Protein AF-0000000077449796 (afdb_homodimer)

Organism: NCBI:txid325984

Radius of gyration: 18.92 Å; Cα contacts (8 Å, |Δi|>4): 340; chains: 2; bounding box: 43×49×51 Å

Foldseek 3Di:
DPPPPVCLVCVDVVSVVVVVVLLVVLLVLLLVLCVPPPVLLVLLLQLLVCLVPPCDPVVNPSWPDPCSCVDPSNVPSVVVVVSLVVSQVVSQVPDPSHGDISNVSSVSNNVSSVLVVQLVVQCVVVVVPSVVSVVVCVVPPPPPPVD/DPPPPVCLVCVDVVSVVVVVVLLVVLLVLLLVLCVPPVVLLVLLLQLLVCLVPPCDPVVNPSWPDPCSCVDPSSVPSVVVVVSLVVSQVVSQVPDPSHGDISNVSSVSNNVSSVLVVQLVVQCVVVVVPSVVSVVVCVVPPPPPPPD

pLDDT: mean 76.06, std 20.49, range [18.09, 96.62]

InterPro domains:
  IPR002016 Haem peroxidase [PF00141] (26-117)
  IPR002207 Class I peroxidase [PR00459] (41-56)
  IPR002207 Class I peroxidase [PR00459] (59-69)
  IPR002207 Class I peroxidase [PR00459] (99-117)
  IPR010255 Haem peroxidase superfamily [SSF48113] (23-118)
  IPR044831 Heme-binding peroxidase Ccp1-like [PTHR31356] (23-129)

Secondary structure (DSSP, 8-state):
---------TTSHHHHHHHHHHHHHHHHHHHHHHTT-GGGHHHHHHHHHHHHH---TTTT--SSSTTTTT-GGGTT-HHHHHHHHHHHHHHHHH-SS-PPPHHHHHHHHHHHHHHHHHHHHHHHHTTT-HHHHHHHHHHHTTT----/---------TTSHHHHHHHHHHHHHHHHHHHHHHTT-GGGHHHHHHHHHHHHH---TTTT--SSSTTSTT-GGGTT-HHHHHHHHHHHHHHHHH-SS-PPPHHHHHHHHHHHHHHHHHHHHHHHHTTT-HHHHHHHHHHHTTT----

Nearest PDB structures (foldseek):
  3rrw-assembly2_B  TM=8.654E-01  e=6.083E-09  Arabidopsis thaliana
  3rrw-assembly2_B  TM=8.649E-01  e=6.318E-09  Arabidopsis thaliana

Solvent-accessible surface are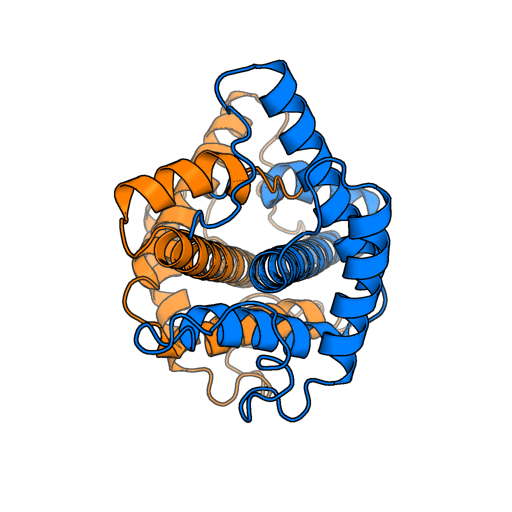a (backbone atoms only — not comparable to full-atom values): 16123 Å² total; per-residue (Å²): 136,73,69,74,61,59,80,59,53,72,78,38,66,66,49,41,51,52,48,50,51,48,52,53,51,49,40,50,53,39,37,60,69,46,58,92,38,74,86,41,48,65,43,36,43,48,51,27,50,49,52,41,66,58,48,46,72,89,69,71,55,53,50,54,58,86,50,52,80,63,29,75,88,40,66,88,30,59,68,36,48,50,51,53,50,54,49,44,56,56,48,40,72,73,40,85,80,50,73,74,50,45,57,59,48,34,41,46,41,34,50,26,45,52,46,51,41,44,43,50,41,41,12,50,67,50,75,62,35,56,68,61,10,51,55,48,30,50,72,66,56,11,68,53,46,44,113,136,72,67,74,62,63,79,58,54,72,77,37,66,66,49,40,51,52,48,50,52,49,52,52,51,49,40,49,52,41,38,60,69,48,58,93,40,74,86,42,48,64,43,37,44,48,51,28,49,49,50,41,67,57,48,46,73,87,68,71,55,47,50,53,58,86,49,55,82,60,28,75,88,40,67,88,30,59,70,36,49,50,53,52,51,54,50,44,55,58,50,41,71,73,40,85,82,48,73,75,52,46,56,58,48,33,42,44,41,34,50,27,45,53,47,51,40,44,43,50,41,41,13,50,69,51,75,60,36,55,70,61,11,51,55,48,29,54,72,65,56,12,67,56,47,45,110

Structure (mmCIF, N/CA/C/O backbone):
data_AF-0000000077449796-model_v1
#
loop_
_entity.id
_entity.type
_entity.pdbx_description
1 polymer 'Plant heme peroxidase family profile domain-containing protein'
#
loop_
_atom_site.group_PDB
_atom_site.id
_atom_site.type_symbol
_atom_site.label_atom_id
_atom_site.label_alt_id
_atom_site.label_comp_id
_atom_site.label_asym_id
_atom_site.label_entity_id
_atom_site.label_seq_id
_atom_site.pdbx_PDB_ins_code
_atom_site.Cartn_x
_atom_site.Cartn_y
_atom_site.Cartn_z
_atom_site.occupancy
_atom_site.B_iso_or_equiv
_atom_site.auth_seq_id
_atom_site.auth_comp_id
_atom_site.auth_asym_id
_atom_site.auth_atom_id
_atom_site.pdbx_PDB_model_num
ATOM 1 N N . MET A 1 1 ? 3.094 -17.219 -25.953 1 18.38 1 MET A N 1
ATOM 2 C CA . MET A 1 1 ? 3.002 -17.688 -24.578 1 18.38 1 MET A CA 1
ATOM 3 C C . MET A 1 1 ? 2.193 -16.703 -23.734 1 18.38 1 MET A C 1
ATOM 5 O O . MET A 1 1 ? 2.518 -15.516 -23.672 1 18.38 1 MET A O 1
ATOM 9 N N . SER A 1 2 ? 0.816 -16.781 -23.672 1 23.83 2 SER A N 1
ATOM 10 C CA . SER A 1 2 ? -0.318 -15.961 -23.266 1 23.83 2 SER A CA 1
ATOM 11 C C . SER A 1 2 ? -0.221 -15.578 -21.797 1 23.83 2 SER A C 1
ATOM 13 O O . SER A 1 2 ? -0.035 -16.438 -20.938 1 23.83 2 SER A O 1
ATOM 15 N N . PHE A 1 3 ? 0.566 -14.781 -21.438 1 31.12 3 PHE A N 1
ATOM 16 C CA . PHE A 1 3 ? 0.541 -14.281 -20.062 1 31.12 3 PHE A CA 1
ATOM 17 C C . PHE A 1 3 ? -0.815 -14.539 -19.422 1 31.12 3 PHE A C 1
ATOM 19 O O . PHE A 1 3 ? -1.855 -14.211 -20 1 31.12 3 PHE A O 1
ATOM 26 N N . GLY A 1 4 ? -1.061 -15.68 -18.844 1 32.47 4 GLY A N 1
ATOM 27 C CA . GLY A 1 4 ? -2.283 -16.312 -18.375 1 32.47 4 GLY A CA 1
ATOM 28 C C . GLY A 1 4 ? -3.193 -15.367 -17.625 1 32.47 4 GLY A C 1
ATOM 29 O O . GLY A 1 4 ? -3.215 -15.375 -16.391 1 32.47 4 GLY A O 1
ATOM 30 N N . VAL A 1 5 ? -3.062 -14.094 -17.781 1 37.38 5 VAL A N 1
ATOM 31 C CA . VAL A 1 5 ? -4.277 -13.352 -17.453 1 37.38 5 VAL A CA 1
ATOM 32 C C . VAL A 1 5 ? -5.504 -14.195 -17.812 1 37.38 5 VAL A C 1
ATOM 34 O O . VAL A 1 5 ? -5.699 -14.555 -18.969 1 37.38 5 VAL A O 1
ATOM 37 N N . SER A 1 6 ? -5.727 -15.211 -17.062 1 38.06 6 SER A N 1
ATOM 38 C CA . SER A 1 6 ? -6.988 -15.852 -17.422 1 38.06 6 SER A CA 1
ATOM 39 C C . SER A 1 6 ? -7.949 -14.867 -18.078 1 38.06 6 SER A C 1
ATOM 41 O O . SER A 1 6 ? -8.07 -13.727 -17.641 1 38.06 6 SER A O 1
ATOM 43 N N . GLU A 1 7 ? -7.992 -14.836 -19.391 1 41.62 7 GLU A N 1
ATOM 44 C CA . GLU A 1 7 ? -8.969 -14.172 -20.25 1 41.62 7 GLU A CA 1
ATOM 45 C C . GLU A 1 7 ? -10.289 -13.961 -19.516 1 41.62 7 GLU A C 1
ATOM 47 O O . GLU A 1 7 ? -11.164 -14.828 -19.547 1 41.62 7 GLU A O 1
ATOM 52 N N . PHE A 1 8 ? -10.164 -13.602 -18.281 1 43.81 8 PHE A N 1
ATOM 53 C CA . PHE A 1 8 ? -11.469 -13.18 -17.797 1 43.81 8 PHE A CA 1
ATOM 54 C C . PHE A 1 8 ? -12.094 -12.156 -18.719 1 43.81 8 PHE A C 1
ATOM 56 O O . PHE A 1 8 ? -11.461 -11.156 -19.078 1 43.81 8 PHE A O 1
ATOM 63 N N . SER A 1 9 ? -12.695 -12.68 -19.594 1 47.25 9 SER A N 1
ATOM 64 C CA . SER A 1 9 ? -13.516 -11.781 -20.406 1 47.25 9 SER A CA 1
ATOM 65 C C . SER A 1 9 ? -14.195 -10.727 -19.531 1 47.25 9 SER A C 1
ATOM 67 O O . SER A 1 9 ? -15.156 -11.023 -18.828 1 47.25 9 SER A O 1
ATOM 69 N N . LEU A 1 10 ? -13.352 -9.711 -19.062 1 55.69 10 LEU A N 1
ATOM 70 C CA . LEU A 1 10 ? -13.836 -8.57 -18.297 1 55.69 10 LEU A CA 1
ATOM 71 C C . LEU A 1 10 ? -15.078 -7.969 -18.938 1 55.69 10 LEU A C 1
ATOM 73 O O . LEU A 1 10 ? -15.656 -7.012 -18.422 1 55.69 10 LEU A O 1
ATOM 77 N N . THR A 1 11 ? -15.438 -8.617 -19.984 1 57.97 11 THR A N 1
ATOM 78 C CA . THR A 1 11 ? -16.609 -8.055 -20.656 1 57.97 11 THR A CA 1
ATOM 79 C C . THR A 1 11 ? -17.891 -8.633 -20.078 1 57.97 11 THR A C 1
ATOM 81 O O . THR A 1 11 ? -18.969 -8.047 -20.234 1 57.97 11 THR A O 1
ATOM 84 N N . ASN A 1 12 ? -17.75 -9.727 -19.453 1 60.81 12 ASN A N 1
ATOM 85 C CA . ASN A 1 12 ? -18.953 -10.305 -18.844 1 60.81 12 ASN A CA 1
ATOM 86 C C . ASN A 1 12 ? -19.109 -9.852 -17.391 1 60.81 12 ASN A C 1
ATOM 88 O O . ASN A 1 12 ? -18.188 -9.984 -16.594 1 60.81 12 ASN A O 1
ATOM 92 N N . PRO A 1 13 ? -20.188 -9.141 -17.094 1 63.09 13 PRO A N 1
ATOM 93 C CA . PRO A 1 13 ? -20.422 -8.617 -15.75 1 63.09 13 PRO A CA 1
ATOM 94 C C . PRO A 1 13 ? -20.203 -9.672 -14.664 1 63.09 13 PRO A C 1
ATOM 96 O O . PRO A 1 13 ? -19.703 -9.367 -13.586 1 63.09 13 PRO A O 1
ATOM 99 N N . LYS A 1 14 ? -20.656 -10.836 -14.93 1 67.38 14 LYS A N 1
ATOM 100 C CA . LYS A 1 14 ? -20.453 -11.898 -13.953 1 67.38 14 LYS A CA 1
ATOM 101 C C . LYS A 1 14 ? -18.969 -12.148 -13.703 1 67.38 14 LYS A C 1
ATOM 103 O O . LYS A 1 14 ? -18.562 -12.359 -12.562 1 67.38 14 LYS A O 1
ATOM 108 N N . SER A 1 15 ? -18.297 -12.14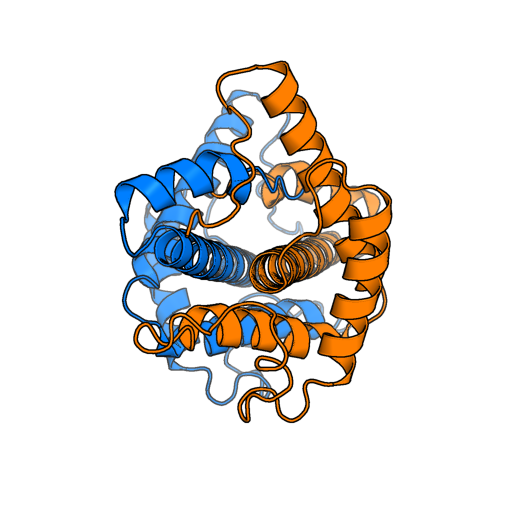8 -14.766 1 73.56 15 SER A N 1
ATOM 109 C CA . SER A 1 15 ? -16.859 -12.359 -14.664 1 73.56 15 SER A CA 1
ATOM 110 C C . SER A 1 15 ? -16.188 -11.242 -13.883 1 73.56 15 SER A C 1
ATOM 112 O O . SER A 1 15 ? -15.281 -11.5 -13.078 1 73.56 15 SER A O 1
ATOM 114 N N . LEU A 1 16 ? -16.828 -10.102 -13.984 1 71.62 16 LEU A N 1
ATOM 115 C CA . LEU A 1 16 ? -16.281 -8.953 -13.273 1 71.62 16 LEU A CA 1
ATOM 116 C C . LEU A 1 16 ? -16.531 -9.07 -11.773 1 71.62 16 LEU A C 1
ATOM 118 O O . LEU A 1 16 ? -15.641 -8.781 -10.969 1 71.62 16 LEU A O 1
ATOM 122 N N . MET A 1 17 ? -17.688 -9.477 -11.492 1 73.81 17 MET A N 1
ATOM 123 C CA . MET A 1 17 ? -18.047 -9.609 -10.078 1 73.81 17 MET A CA 1
ATOM 124 C C . MET A 1 17 ? -17.203 -10.688 -9.406 1 73.81 17 MET A C 1
ATOM 126 O O . MET A 1 17 ? -16.797 -10.531 -8.25 1 73.81 17 MET A O 1
ATOM 130 N N . GLU A 1 18 ? -17.031 -11.75 -10.148 1 78.31 18 GLU A N 1
ATOM 131 C CA . GLU A 1 18 ? -16.234 -12.852 -9.617 1 78.31 18 GLU A CA 1
ATOM 132 C C . GLU A 1 18 ? -14.789 -12.422 -9.375 1 78.31 18 GLU A C 1
ATOM 134 O O . GLU A 1 18 ? -14.18 -12.82 -8.383 1 78.31 18 GLU A O 1
ATOM 139 N N . HIS A 1 19 ? -14.383 -11.633 -10.211 1 78.06 19 HIS A N 1
ATOM 140 C CA . HIS A 1 19 ? -13.016 -11.141 -10.062 1 78.06 19 HIS A CA 1
ATOM 141 C C . HIS A 1 19 ? -12.891 -10.211 -8.859 1 78.06 19 HIS A C 1
ATOM 143 O O . HIS A 1 19 ? -11.93 -10.32 -8.086 1 78.06 19 HIS A O 1
ATOM 149 N N . PHE A 1 20 ? -13.883 -9.453 -8.703 1 78.12 20 PHE A N 1
ATOM 150 C CA . PHE A 1 20 ? -13.883 -8.539 -7.562 1 78.12 20 PHE A CA 1
ATOM 151 C C . PHE A 1 20 ? -13.922 -9.312 -6.25 1 78.12 20 PHE A C 1
ATOM 153 O O . PHE A 1 20 ? -13.211 -8.984 -5.301 1 78.12 20 PHE A O 1
ATOM 160 N N . GLU A 1 21 ? -14.727 -10.242 -6.277 1 83 21 GLU A N 1
ATOM 161 C CA . GLU A 1 21 ? -14.836 -11.062 -5.074 1 83 21 GLU A CA 1
ATOM 162 C C . GLU A 1 21 ? -13.523 -11.781 -4.773 1 83 21 GLU A C 1
ATOM 164 O O . GLU A 1 21 ? -13.117 -11.875 -3.617 1 83 21 GLU A O 1
ATOM 169 N N . PHE A 1 22 ? -12.945 -12.281 -5.836 1 86.94 22 PHE A N 1
ATOM 170 C CA . PHE A 1 22 ? -11.664 -12.961 -5.66 1 86.94 22 PHE A CA 1
ATOM 171 C C . PHE A 1 22 ? -10.625 -12.016 -5.074 1 86.94 22 PHE A C 1
ATOM 173 O O . PHE A 1 22 ? -9.961 -12.352 -4.09 1 86.94 22 PHE A O 1
ATOM 180 N N . GLN A 1 23 ? -10.523 -10.859 -5.582 1 86.25 23 GLN A N 1
ATOM 181 C CA . GLN A 1 23 ? -9.547 -9.891 -5.102 1 86.25 23 GLN A CA 1
ATOM 182 C C . GLN A 1 23 ? -9.805 -9.531 -3.639 1 86.25 23 GLN A C 1
ATOM 184 O O . GLN A 1 23 ? -8.859 -9.43 -2.848 1 86.25 23 GLN A O 1
ATOM 189 N N . SER A 1 24 ? -11.031 -9.328 -3.32 1 87.06 24 SER A N 1
ATOM 190 C CA . SER A 1 24 ? -11.391 -9 -1.944 1 87.06 24 SER A CA 1
ATOM 191 C C . SER A 1 24 ? -10.969 -10.109 -0.985 1 87.06 24 SER A C 1
ATOM 193 O O . SER A 1 24 ? -10.422 -9.836 0.083 1 87.06 24 SER A O 1
ATOM 195 N N . ASN A 1 25 ? -11.211 -11.352 -1.412 1 91.06 25 ASN A N 1
ATOM 196 C CA . ASN A 1 25 ? -10.852 -12.5 -0.585 1 91.06 25 ASN A CA 1
ATOM 197 C C . ASN A 1 25 ? -9.336 -12.625 -0.426 1 91.06 25 ASN A C 1
ATOM 199 O O . ASN A 1 25 ? -8.844 -12.977 0.648 1 91.06 25 ASN A O 1
ATOM 203 N N . VAL A 1 26 ? -8.641 -12.367 -1.483 1 92.38 26 VAL A N 1
ATOM 204 C CA . VAL A 1 26 ? -7.18 -12.414 -1.45 1 92.38 26 VAL A CA 1
ATOM 205 C C . VAL A 1 26 ? -6.656 -11.391 -0.442 1 92.38 26 VAL A C 1
ATOM 207 O O . VAL A 1 26 ? -5.832 -11.727 0.415 1 92.38 26 VAL A O 1
ATOM 210 N N . LYS A 1 27 ? -7.172 -10.195 -0.538 1 90.06 27 LYS A N 1
ATOM 211 C CA . LYS A 1 27 ? -6.73 -9.125 0.351 1 90.06 27 LYS A CA 1
ATOM 212 C C . LYS A 1 27 ? -7.047 -9.453 1.808 1 90.06 27 LYS A C 1
ATOM 214 O O . LYS A 1 27 ? -6.234 -9.195 2.697 1 90.06 27 LYS A O 1
ATOM 219 N N . GLU A 1 28 ? -8.164 -9.977 1.995 1 91.81 28 GLU A N 1
ATOM 220 C CA . GLU A 1 28 ? -8.547 -10.359 3.352 1 91.81 28 GLU A CA 1
ATOM 221 C C . GLU A 1 28 ? -7.652 -11.477 3.887 1 91.81 28 GLU A C 1
ATOM 223 O O . GLU A 1 28 ? -7.242 -11.445 5.047 1 91.81 28 GLU A O 1
ATOM 228 N N . THR A 1 29 ? -7.383 -12.523 3.061 1 95.75 29 THR A N 1
ATOM 229 C CA . THR A 1 29 ? -6.504 -13.625 3.445 1 95.75 29 THR A CA 1
ATOM 230 C C . THR A 1 29 ? -5.129 -13.102 3.842 1 95.75 29 THR A C 1
ATOM 232 O O . THR A 1 29 ? -4.582 -13.492 4.879 1 95.75 29 THR A O 1
ATOM 235 N N . LEU A 1 30 ? -4.66 -12.203 3.076 1 96.06 30 LEU A N 1
ATOM 236 C CA . LEU A 1 30 ? -3.334 -11.656 3.336 1 96.06 30 LEU A CA 1
ATOM 237 C C . LEU A 1 30 ? -3.348 -10.766 4.578 1 96.06 30 LEU A C 1
ATOM 239 O O . LEU A 1 30 ? -2.41 -10.797 5.375 1 96.06 30 LEU A O 1
ATOM 243 N N . TYR A 1 31 ? -4.402 -9.961 4.746 1 94 31 TYR A N 1
ATOM 244 C CA . TYR A 1 31 ? -4.52 -9.117 5.93 1 94 31 TYR A CA 1
ATOM 245 C C . TYR A 1 31 ? -4.531 -9.961 7.199 1 94 31 TYR A C 1
ATOM 247 O O . TYR A 1 31 ? -3.836 -9.641 8.164 1 94 31 TYR A O 1
ATOM 255 N N . ARG A 1 32 ? -5.227 -11.055 7.148 1 95.38 32 ARG A N 1
ATOM 256 C CA . ARG A 1 32 ? -5.277 -11.953 8.297 1 95.38 32 ARG A CA 1
ATOM 257 C C . ARG A 1 32 ? -3.92 -12.602 8.547 1 95.38 32 ARG A C 1
ATOM 259 O O . ARG A 1 32 ? -3.518 -12.789 9.703 1 95.38 32 ARG A O 1
ATOM 266 N N . ALA A 1 33 ? -3.264 -12.938 7.504 1 96.5 33 ALA A N 1
ATOM 267 C CA . ALA A 1 33 ? -1.98 -13.625 7.602 1 96.5 33 ALA A CA 1
ATOM 268 C C . ALA A 1 33 ? -0.929 -12.742 8.266 1 96.5 33 ALA A C 1
ATOM 270 O O . ALA A 1 33 ? -0.037 -13.234 8.953 1 96.5 33 ALA A O 1
ATOM 271 N N . ILE A 1 34 ? -1.043 -11.414 8.102 1 95.62 34 ILE A N 1
ATOM 272 C CA . ILE A 1 34 ? 0.025 -10.555 8.602 1 95.62 34 ILE A CA 1
ATOM 273 C C . ILE A 1 34 ? -0.374 -9.969 9.953 1 95.62 34 ILE A C 1
ATOM 275 O O . ILE A 1 34 ? 0.458 -9.383 10.656 1 95.62 34 ILE A O 1
ATOM 279 N N . LYS A 1 35 ? -1.641 -10.148 10.234 1 91.12 35 LYS A N 1
ATOM 280 C CA . LYS A 1 35 ? -2.129 -9.609 11.5 1 91.12 35 LYS A CA 1
ATOM 281 C C . LYS A 1 35 ? -1.378 -10.211 12.68 1 91.12 35 LYS A C 1
ATOM 283 O O . LYS A 1 35 ? -1.249 -11.438 12.789 1 91.12 35 LYS A O 1
ATOM 288 N N . GLY A 1 36 ? -0.782 -9.484 13.57 1 88.25 36 GLY A N 1
ATOM 289 C CA . GLY A 1 36 ? -0.055 -9.961 14.734 1 88.25 36 GLY A CA 1
ATOM 290 C C . GLY A 1 36 ? 1.399 -10.273 14.445 1 88.25 36 GLY A C 1
ATOM 291 O O . GLY A 1 36 ? 2.098 -10.844 15.289 1 88.25 36 GLY A O 1
ATOM 292 N N . LYS A 1 37 ? 1.841 -10.055 13.219 1 93.56 37 LYS A N 1
ATOM 293 C CA . LYS A 1 37 ? 3.229 -10.297 12.836 1 93.56 37 LYS A CA 1
ATOM 294 C C . LYS A 1 37 ? 3.908 -9.016 12.375 1 93.56 37 LYS A C 1
ATOM 296 O O . LYS A 1 37 ? 4.445 -8.953 11.273 1 93.56 37 LYS A O 1
ATOM 301 N N . PRO A 1 38 ? 4.016 -8.023 13.32 1 89.31 38 PRO A N 1
ATOM 302 C CA . PRO A 1 38 ? 4.551 -6.719 12.922 1 89.31 38 PRO A CA 1
ATOM 303 C C . PRO A 1 38 ? 6.008 -6.793 12.469 1 89.31 38 PRO A C 1
ATOM 305 O O . PRO A 1 38 ? 6.441 -5.996 11.633 1 89.31 38 PRO A O 1
ATOM 308 N N . LYS A 1 39 ? 6.762 -7.789 12.93 1 89.69 39 LYS A N 1
ATOM 309 C CA . LYS A 1 39 ? 8.18 -7.902 12.602 1 89.69 39 LYS A CA 1
ATOM 310 C C . LYS A 1 39 ? 8.375 -8.281 11.133 1 89.69 39 LYS A C 1
ATOM 312 O O . LYS A 1 39 ? 9.453 -8.078 10.578 1 89.69 39 LYS A O 1
ATOM 317 N N . LEU A 1 40 ? 7.379 -8.781 10.438 1 95.12 40 LEU A N 1
ATOM 318 C CA . LEU A 1 40 ? 7.504 -9.258 9.062 1 95.12 40 LEU A CA 1
ATOM 319 C C . LEU A 1 40 ? 7.109 -8.172 8.07 1 95.12 40 LEU A C 1
ATOM 321 O O . LEU A 1 40 ? 7.379 -8.297 6.871 1 95.12 40 LEU A O 1
ATOM 325 N N . LEU A 1 41 ? 6.477 -7.09 8.562 1 95.25 41 LEU A N 1
ATOM 326 C CA . LEU A 1 41 ? 5.895 -6.098 7.668 1 95.25 41 LEU A CA 1
ATOM 327 C C . LEU A 1 41 ? 6.965 -5.465 6.781 1 95.25 41 LEU A C 1
ATOM 329 O O . LEU A 1 41 ? 6.805 -5.391 5.562 1 95.25 41 LEU A O 1
ATOM 333 N N . PRO A 1 42 ? 8.141 -5.137 7.375 1 93.75 42 PRO A N 1
ATOM 334 C CA . PRO A 1 42 ? 9.172 -4.559 6.508 1 93.75 42 PRO A CA 1
ATOM 335 C C . PRO A 1 42 ? 9.656 -5.535 5.438 1 93.75 42 PRO A C 1
ATOM 337 O O . PRO A 1 42 ? 9.852 -5.141 4.285 1 93.75 42 PRO A O 1
ATOM 340 N N . SER A 1 43 ? 9.797 -6.773 5.828 1 94.5 43 SER A N 1
ATOM 341 C CA . SER A 1 43 ? 10.297 -7.777 4.895 1 94.5 43 SER A CA 1
ATOM 342 C C . SER A 1 43 ? 9.297 -8.016 3.762 1 94.5 43 SER A C 1
ATOM 344 O O . SER A 1 43 ? 9.695 -8.266 2.621 1 94.5 43 SER A O 1
ATOM 346 N N . ILE A 1 44 ? 8.031 -7.969 4.023 1 95.38 44 ILE A N 1
ATOM 347 C CA . ILE A 1 44 ? 7.012 -8.164 3 1 95.38 44 ILE A CA 1
ATOM 348 C C . ILE A 1 44 ? 7.047 -7.004 2.006 1 95.38 44 ILE A C 1
ATOM 350 O O . ILE A 1 44 ? 6.949 -7.211 0.795 1 95.38 44 ILE A O 1
ATOM 354 N N . LEU A 1 45 ? 7.258 -5.797 2.508 1 94.75 45 LEU A N 1
ATOM 355 C CA . LEU A 1 45 ? 7.359 -4.637 1.63 1 94.75 45 LEU A CA 1
ATOM 356 C C . LEU A 1 45 ? 8.594 -4.734 0.744 1 94.75 45 LEU A C 1
ATOM 358 O O . LEU A 1 45 ? 8.547 -4.395 -0.44 1 94.75 45 LEU A O 1
ATOM 362 N N . THR A 1 46 ? 9.664 -5.219 1.352 1 91.62 46 THR A N 1
ATOM 363 C CA . THR A 1 46 ? 10.891 -5.379 0.586 1 91.62 46 THR A CA 1
ATOM 364 C C . THR A 1 46 ? 10.703 -6.406 -0.526 1 91.62 46 THR A C 1
ATOM 366 O O . THR A 1 46 ? 11.156 -6.195 -1.655 1 91.62 46 THR A O 1
ATOM 369 N N . LEU A 1 47 ? 10.031 -7.438 -0.224 1 90.62 47 LEU A N 1
ATOM 370 C CA . LEU A 1 47 ? 9.75 -8.469 -1.22 1 90.62 47 LEU A CA 1
ATOM 371 C C . LEU A 1 47 ? 8.984 -7.887 -2.4 1 90.62 47 LEU A C 1
ATOM 373 O O . LEU A 1 47 ? 9.312 -8.164 -3.557 1 90.62 47 LEU A O 1
ATOM 377 N N . ALA A 1 48 ? 7.992 -7.105 -2.111 1 89.5 48 ALA A N 1
ATOM 378 C CA . ALA A 1 48 ? 7.164 -6.512 -3.156 1 89.5 48 ALA A CA 1
ATOM 379 C C . ALA A 1 48 ? 7.973 -5.543 -4.012 1 89.5 48 ALA A C 1
ATOM 381 O O . ALA A 1 48 ? 7.82 -5.512 -5.238 1 89.5 48 ALA A O 1
ATOM 382 N N . LEU A 1 49 ? 8.812 -4.77 -3.348 1 89.19 49 LEU A N 1
ATOM 383 C CA . LEU A 1 49 ? 9.648 -3.818 -4.066 1 89.19 49 LEU A CA 1
ATOM 384 C C . LEU A 1 49 ? 10.625 -4.543 -4.988 1 89.19 49 LEU A C 1
ATOM 386 O O . LEU A 1 49 ? 10.852 -4.117 -6.125 1 89.19 49 LEU A O 1
ATOM 390 N N . ASN A 1 50 ? 11.25 -5.609 -4.441 1 84.44 50 ASN A N 1
ATOM 391 C CA . ASN A 1 50 ? 12.188 -6.398 -5.234 1 84.44 50 ASN A CA 1
ATOM 392 C C . ASN A 1 50 ? 11.516 -6.969 -6.484 1 84.44 50 ASN A C 1
ATOM 394 O O . ASN A 1 50 ? 12.094 -6.934 -7.574 1 84.44 50 ASN A O 1
ATOM 398 N N . ASP A 1 51 ? 10.352 -7.434 -6.312 1 80.94 51 ASP A N 1
ATOM 399 C CA . ASP A 1 51 ? 9.617 -8.023 -7.426 1 80.94 51 ASP A CA 1
ATOM 400 C C . ASP A 1 51 ? 9.289 -6.977 -8.484 1 80.94 51 ASP A C 1
ATOM 402 O O . ASP A 1 51 ? 9.328 -7.262 -9.688 1 80.94 51 ASP A O 1
ATOM 406 N N . ALA A 1 52 ? 8.969 -5.832 -8.086 1 78.75 52 ALA A N 1
ATOM 407 C CA . ALA A 1 52 ? 8.555 -4.754 -8.984 1 78.75 52 ALA A CA 1
ATOM 408 C C . ALA A 1 52 ? 9.758 -4.145 -9.695 1 78.75 52 ALA A C 1
ATOM 410 O O . ALA A 1 52 ? 9.648 -3.693 -10.836 1 78.75 52 ALA A O 1
ATOM 411 N N . LEU A 1 53 ? 10.836 -4.059 -8.969 1 70.38 53 LEU A N 1
ATOM 412 C CA . LEU A 1 53 ? 11.984 -3.348 -9.516 1 70.38 53 LEU A CA 1
ATOM 413 C C . LEU A 1 53 ? 12.859 -4.281 -10.352 1 70.38 53 LEU A C 1
ATOM 415 O O . LEU A 1 53 ? 13.594 -3.83 -11.227 1 70.38 53 LEU A O 1
ATOM 419 N N . THR A 1 54 ? 13.172 -5.582 -9.875 1 61.44 54 THR A N 1
ATOM 420 C CA . THR A 1 54 ? 14.125 -6.445 -10.555 1 61.44 54 THR A CA 1
ATOM 421 C C . THR A 1 54 ? 13.477 -7.133 -11.75 1 61.44 54 THR A C 1
ATOM 423 O O . THR A 1 54 ? 14.109 -7.949 -12.43 1 61.44 54 THR A O 1
ATOM 426 N N . TYR A 1 55 ? 12.227 -6.957 -12.047 1 50.25 55 TYR A N 1
ATOM 427 C CA . TYR A 1 55 ? 11.844 -7.773 -13.195 1 50.25 55 TYR A CA 1
ATOM 428 C C . TYR A 1 55 ? 12.727 -7.465 -14.398 1 50.25 55 TYR A C 1
ATOM 430 O O . TYR A 1 55 ? 12.836 -6.312 -14.82 1 50.25 55 TYR A O 1
ATOM 438 N N . ASP A 1 56 ? 13.82 -8.164 -14.672 1 47.34 56 ASP A N 1
ATOM 439 C CA . ASP A 1 56 ? 14.664 -8.102 -15.859 1 47.34 56 ASP A CA 1
ATOM 440 C C . ASP A 1 56 ? 13.891 -8.531 -17.109 1 47.34 56 ASP A C 1
ATOM 442 O O . ASP A 1 56 ? 13.297 -9.609 -17.141 1 47.34 56 ASP A O 1
ATOM 446 N N . LYS A 1 57 ? 13.641 -7.535 -18.016 1 44.72 57 LYS A N 1
ATOM 447 C CA . LYS A 1 57 ? 13.133 -7.766 -19.359 1 44.72 57 LYS A CA 1
ATOM 448 C C . LYS A 1 57 ? 13.781 -9 -19.984 1 44.72 57 LYS A C 1
ATOM 450 O O . LYS A 1 57 ? 13.125 -9.75 -20.719 1 44.72 57 LYS A O 1
ATOM 455 N N . ALA A 1 58 ? 15.117 -8.93 -19.984 1 42.97 58 ALA A N 1
ATOM 456 C CA . ALA A 1 58 ? 15.844 -9.852 -20.875 1 42.97 58 ALA A CA 1
ATOM 457 C C . ALA A 1 58 ? 15.414 -11.289 -20.641 1 42.97 58 ALA A C 1
ATOM 459 O O . ALA A 1 58 ? 15.32 -12.086 -21.578 1 42.97 58 ALA A O 1
ATOM 460 N N . THR A 1 59 ? 15.297 -11.758 -19.422 1 41.94 59 THR A N 1
ATOM 461 C CA . THR A 1 59 ? 14.969 -13.172 -19.266 1 41.94 59 THR A CA 1
ATOM 462 C C . THR A 1 59 ? 13.484 -13.352 -18.953 1 41.94 59 THR A C 1
ATOM 464 O O . THR A 1 59 ? 13 -14.477 -18.828 1 41.94 59 THR A O 1
ATOM 467 N N . LYS A 1 60 ? 12.719 -12.344 -19.297 1 41.53 60 LYS A N 1
ATOM 468 C CA . LYS A 1 60 ? 11.281 -12.438 -19.062 1 41.53 60 LYS A CA 1
ATOM 469 C C . LYS A 1 60 ? 10.992 -13.164 -17.75 1 41.53 60 LYS A C 1
ATOM 471 O O . LYS A 1 60 ? 9.977 -13.867 -17.641 1 41.53 60 LYS A O 1
ATOM 476 N N . SER A 1 61 ? 11.961 -13.492 -16.906 1 41.41 61 SER A N 1
ATOM 477 C CA . SER A 1 61 ? 11.969 -14.406 -15.766 1 41.41 61 SER A CA 1
ATOM 478 C C . SER A 1 61 ? 11.656 -13.664 -14.469 1 41.41 61 SER A C 1
ATOM 480 O O . SER A 1 61 ? 11.703 -14.25 -13.383 1 41.41 61 SER A O 1
ATOM 482 N N . GLY A 1 62 ? 11.227 -12.656 -14.312 1 41.56 62 GLY A N 1
ATOM 483 C CA . GLY A 1 62 ? 10.961 -12.133 -12.977 1 41.56 62 GLY A CA 1
ATOM 484 C C . GLY A 1 62 ? 9.836 -12.852 -12.273 1 41.56 62 GLY A C 1
ATOM 485 O O . GLY A 1 62 ? 9.359 -12.398 -11.227 1 41.56 62 GLY A O 1
ATOM 486 N N . GLY A 1 63 ? 8.891 -13.523 -12.844 1 38.59 63 GLY A N 1
ATOM 487 C CA . GLY A 1 63 ? 7.723 -14.195 -12.289 1 38.59 63 GLY A CA 1
ATOM 488 C C . GLY A 1 63 ? 8.07 -15.172 -11.18 1 38.59 63 GLY A C 1
ATOM 489 O O . GLY A 1 63 ? 9.242 -15.336 -10.836 1 38.59 63 GLY A O 1
ATOM 490 N N . PRO A 1 64 ? 6.965 -15.703 -10.445 1 40.84 64 PRO A N 1
ATOM 491 C CA . PRO A 1 64 ? 7.035 -16.734 -9.406 1 40.84 64 PRO A CA 1
ATOM 492 C C . PRO A 1 64 ? 8.07 -17.828 -9.727 1 40.84 64 PRO A C 1
ATOM 494 O O . PRO A 1 64 ? 8.203 -18.797 -8.977 1 40.84 64 PRO A O 1
ATOM 497 N N . ASN A 1 65 ? 8.297 -18.25 -10.75 1 38 65 ASN A N 1
ATOM 498 C CA . ASN A 1 65 ? 9.008 -19.5 -10.594 1 38 65 ASN A CA 1
ATOM 499 C C . ASN A 1 65 ? 10.102 -19.406 -9.539 1 38 65 ASN A C 1
ATOM 501 O O . ASN A 1 65 ? 10.406 -18.312 -9.055 1 38 65 ASN A O 1
ATOM 505 N N . GLY A 1 66 ? 10.883 -20.625 -9.242 1 40.19 66 GLY A N 1
ATOM 506 C CA . GLY A 1 66 ? 12.047 -20.969 -8.43 1 40.19 66 GLY A CA 1
ATOM 507 C C . GLY A 1 66 ? 12.953 -19.781 -8.156 1 40.19 66 GLY A C 1
ATOM 508 O O . GLY A 1 66 ? 13.844 -19.859 -7.309 1 40.19 66 GLY A O 1
ATOM 509 N N . SER A 1 67 ? 12.812 -18.672 -8.836 1 47.12 67 SER A N 1
ATOM 510 C CA . SER A 1 67 ? 13.859 -17.688 -9.039 1 47.12 67 SER A CA 1
ATOM 511 C C . SER A 1 67 ? 13.758 -16.562 -8.016 1 47.12 67 SER A C 1
ATOM 513 O O . SER A 1 67 ? 14.75 -15.883 -7.727 1 47.12 67 SER A O 1
ATOM 515 N N . ILE A 1 68 ? 12.453 -16.344 -7.48 1 54.75 68 ILE A N 1
ATOM 516 C CA . ILE A 1 68 ? 12.391 -15.219 -6.555 1 54.75 68 ILE A CA 1
ATOM 517 C C . ILE A 1 68 ? 13.211 -15.539 -5.305 1 54.75 68 ILE A C 1
ATOM 519 O O . ILE A 1 68 ? 13.961 -14.688 -4.809 1 54.75 68 ILE A O 1
ATOM 523 N N . ARG A 1 69 ? 12.906 -16.797 -4.773 1 54.59 69 ARG A N 1
ATOM 524 C CA . ARG A 1 69 ? 13.664 -17.156 -3.578 1 54.59 69 ARG A CA 1
ATOM 525 C C . ARG A 1 69 ? 15.164 -17.172 -3.859 1 54.59 69 ARG A C 1
ATOM 527 O O . ARG A 1 69 ? 15.969 -17 -2.943 1 54.59 69 ARG A O 1
ATOM 534 N N . LEU A 1 70 ? 15.32 -17.375 -5.141 1 54.72 70 LEU A N 1
ATOM 535 C CA . LEU A 1 70 ? 16.734 -17.547 -5.434 1 54.72 70 LEU A CA 1
ATOM 536 C C . LEU A 1 70 ? 17.375 -16.219 -5.793 1 54.72 70 LEU A C 1
ATOM 538 O O . LEU A 1 70 ? 18.594 -16.141 -6.016 1 54.72 70 LEU A O 1
ATOM 542 N N . ARG A 1 71 ? 16.562 -15.266 -5.535 1 67.5 71 ARG A N 1
ATOM 543 C CA . ARG A 1 71 ? 17.172 -13.977 -5.859 1 67.5 71 ARG A CA 1
ATOM 544 C C . ARG A 1 71 ? 18.016 -13.469 -4.699 1 67.5 71 ARG A C 1
ATOM 546 O O . ARG A 1 71 ? 17.578 -13.484 -3.549 1 67.5 71 ARG A O 1
ATOM 553 N N . PRO A 1 72 ? 19.266 -13.195 -4.988 1 67.75 72 PRO A N 1
ATOM 554 C CA . PRO A 1 72 ? 20.141 -12.695 -3.928 1 67.75 72 PRO A CA 1
ATOM 555 C C . PRO A 1 72 ? 19.516 -11.539 -3.15 1 67.75 72 PRO A C 1
ATOM 557 O O . PRO A 1 72 ? 19.75 -11.398 -1.948 1 67.75 72 PRO A O 1
ATOM 560 N N . ASP A 1 73 ? 18.656 -10.773 -3.82 1 66.75 73 ASP A N 1
ATOM 561 C CA . ASP A 1 73 ? 18.078 -9.609 -3.15 1 66.75 73 ASP A CA 1
ATOM 562 C C . ASP A 1 73 ? 17.016 -10.031 -2.141 1 66.75 73 ASP A C 1
ATOM 564 O O . ASP A 1 73 ? 16.594 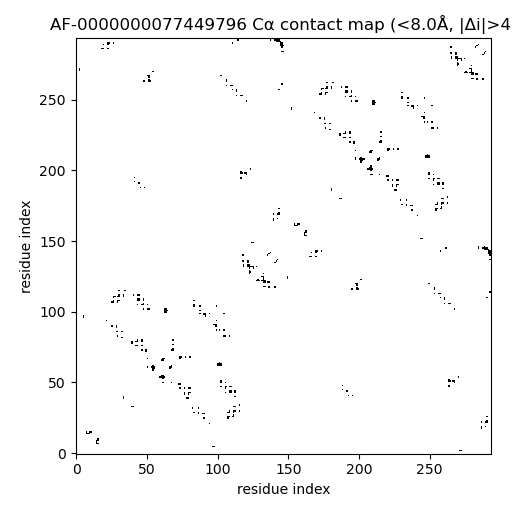-9.234 -1.304 1 66.75 73 ASP A O 1
ATOM 568 N N . ASN A 1 74 ? 16.75 -11.312 -2.141 1 74.81 74 ASN A N 1
ATOM 569 C CA . ASN A 1 74 ? 15.758 -11.805 -1.196 1 74.81 74 ASN A CA 1
ATOM 570 C C . ASN A 1 74 ? 16.406 -12.562 -0.043 1 74.81 74 ASN A C 1
ATOM 572 O O . ASN A 1 74 ? 15.727 -13.273 0.701 1 74.81 74 ASN A O 1
ATOM 576 N N . SER A 1 75 ? 17.703 -12.289 -0.042 1 79.31 75 SER A N 1
ATOM 577 C CA . SER A 1 75 ? 18.406 -12.867 1.107 1 79.31 75 SER A CA 1
ATOM 578 C C . SER A 1 75 ? 17.859 -12.297 2.416 1 79.31 75 SER A C 1
ATOM 580 O O . SER A 1 75 ? 17.703 -11.086 2.555 1 79.31 75 SER A O 1
ATOM 582 N N . GLY A 1 76 ? 17.359 -13.117 3.365 1 86.19 76 GLY A N 1
ATOM 583 C CA . GLY A 1 76 ? 16.859 -12.672 4.656 1 86.19 76 GLY A CA 1
ATOM 584 C C . GLY A 1 76 ? 15.352 -12.523 4.684 1 86.19 76 GLY A C 1
ATOM 585 O O . GLY A 1 76 ? 14.781 -12.094 5.691 1 86.19 76 GLY A O 1
ATOM 586 N N . LEU A 1 77 ? 14.805 -12.836 3.553 1 92.06 77 LEU A N 1
ATOM 587 C CA . LEU A 1 77 ? 13.359 -12.625 3.475 1 92.06 77 LEU A CA 1
ATOM 588 C C . LEU A 1 77 ? 12.617 -13.953 3.555 1 92.06 77 LEU A C 1
ATOM 590 O O . LEU A 1 77 ? 11.492 -14.07 3.059 1 92.06 77 LEU A O 1
ATOM 594 N N . SER A 1 78 ? 13.258 -14.984 4.203 1 91.12 78 SER A N 1
ATOM 595 C CA . SER A 1 78 ? 12.695 -16.328 4.207 1 91.12 78 SER A CA 1
ATOM 596 C C . SER A 1 78 ? 11.359 -16.375 4.938 1 91.12 78 SER A C 1
ATOM 598 O O . SER A 1 78 ? 10.414 -17 4.473 1 91.12 78 SER A O 1
ATOM 600 N N . ALA A 1 79 ? 11.297 -15.695 6.086 1 93.75 79 ALA A N 1
ATOM 601 C CA . ALA A 1 79 ? 10.055 -15.727 6.852 1 93.75 79 ALA A CA 1
ATOM 602 C C . ALA A 1 79 ? 8.914 -15.062 6.078 1 93.75 79 ALA A C 1
ATOM 604 O O . ALA A 1 79 ? 7.781 -15.547 6.102 1 93.75 79 ALA A O 1
ATOM 605 N N . ALA A 1 80 ? 9.188 -13.922 5.441 1 94.25 80 ALA A N 1
ATOM 606 C CA . ALA A 1 80 ? 8.195 -13.242 4.621 1 94.25 80 ALA A CA 1
ATOM 607 C C . ALA A 1 80 ? 7.77 -14.109 3.439 1 94.25 80 ALA A C 1
ATOM 609 O O . ALA A 1 80 ? 6.582 -14.195 3.117 1 94.25 80 ALA A O 1
ATOM 610 N N . LEU A 1 81 ? 8.766 -14.773 2.846 1 92.19 81 LEU A N 1
ATOM 611 C CA . LEU A 1 81 ? 8.484 -15.664 1.726 1 92.19 81 LEU A CA 1
ATOM 612 C C . LEU A 1 81 ? 7.602 -16.828 2.164 1 92.19 81 LEU A C 1
ATOM 614 O O . LEU A 1 81 ? 6.66 -17.203 1.458 1 92.19 81 LEU A O 1
ATOM 618 N N . ASP A 1 82 ? 7.93 -17.344 3.326 1 93.38 82 ASP A N 1
ATOM 619 C CA . ASP A 1 82 ? 7.133 -18.453 3.844 1 93.38 82 ASP A CA 1
ATOM 620 C C . ASP A 1 82 ? 5.691 -18.031 4.094 1 93.38 82 ASP A C 1
ATOM 622 O O . ASP A 1 82 ? 4.754 -18.766 3.791 1 93.38 82 ASP A O 1
ATOM 626 N N . LEU A 1 83 ? 5.512 -16.844 4.633 1 94.94 83 LEU A N 1
ATOM 627 C CA . LEU A 1 83 ? 4.168 -16.328 4.871 1 94.94 83 LEU A CA 1
ATOM 628 C C . LEU A 1 83 ? 3.391 -16.203 3.564 1 94.94 83 LEU A C 1
ATOM 630 O O . LEU A 1 83 ? 2.234 -16.625 3.482 1 94.94 83 LEU A O 1
ATOM 634 N N . VAL A 1 84 ? 4.004 -15.664 2.576 1 93.88 84 VAL A N 1
ATOM 635 C CA . VAL A 1 84 ? 3.352 -15.445 1.29 1 93.88 84 VAL A CA 1
ATOM 636 C C . VAL A 1 84 ? 3.035 -16.797 0.638 1 93.88 84 VAL A C 1
ATOM 638 O O . VAL A 1 84 ? 1.966 -16.969 0.049 1 93.88 84 VAL A O 1
ATOM 641 N N . ARG A 1 85 ? 3.936 -17.734 0.795 1 92.81 85 ARG A N 1
ATOM 642 C CA . ARG A 1 85 ? 3.713 -19.062 0.227 1 92.81 85 ARG A CA 1
ATOM 643 C C . ARG A 1 85 ? 2.527 -19.75 0.894 1 92.81 85 ARG A C 1
ATOM 645 O O . ARG A 1 85 ? 1.714 -20.391 0.22 1 92.81 85 ARG A O 1
ATOM 652 N N . GLU A 1 86 ? 2.477 -19.625 2.129 1 96.12 86 GLU A N 1
ATOM 653 C CA . GLU A 1 86 ? 1.348 -20.219 2.846 1 96.12 86 GLU A CA 1
ATOM 654 C C . GLU A 1 86 ? 0.033 -19.562 2.432 1 96.12 86 GLU A C 1
ATOM 656 O O . GLU A 1 86 ? -0.967 -20.25 2.213 1 96.12 86 GLU A O 1
ATOM 661 N N . ALA A 1 87 ? 0.013 -18.281 2.355 1 96.44 87 ALA A N 1
ATOM 662 C CA . ALA A 1 87 ? -1.177 -17.562 1.891 1 96.44 87 ALA A CA 1
ATOM 663 C C . ALA A 1 87 ? -1.553 -17.984 0.475 1 96.44 87 ALA A C 1
ATOM 665 O O . ALA A 1 87 ? -2.736 -18.125 0.153 1 96.44 87 ALA A O 1
ATOM 666 N N . LYS A 1 88 ? -0.515 -18.203 -0.326 1 94.06 88 LYS A N 1
ATOM 667 C CA . LYS A 1 88 ? -0.768 -18.641 -1.698 1 94.06 88 LYS A CA 1
ATOM 668 C C . LYS A 1 88 ? -1.519 -19.969 -1.729 1 94.06 88 LYS A C 1
ATOM 670 O O . LYS A 1 88 ? -2.451 -20.141 -2.516 1 94.06 88 LYS A O 1
ATOM 675 N N . LYS A 1 89 ? -1.062 -20.875 -0.926 1 95.81 89 LYS A N 1
ATOM 676 C CA . LYS A 1 89 ? -1.728 -22.172 -0.863 1 95.81 89 LYS A CA 1
ATOM 677 C C . LYS A 1 89 ? -3.211 -22.016 -0.54 1 95.81 89 LYS A C 1
ATOM 679 O O . LYS A 1 89 ? -4.062 -22.625 -1.197 1 95.81 89 LYS A O 1
ATOM 684 N N . GLU A 1 90 ? -3.504 -21.203 0.398 1 96.62 90 GLU A N 1
ATOM 685 C CA . GLU A 1 90 ? -4.895 -20.953 0.768 1 96.62 90 GLU A CA 1
ATOM 686 C C . GLU A 1 90 ? -5.664 -20.312 -0.377 1 96.62 90 GLU A C 1
ATOM 688 O O . GLU A 1 90 ? -6.762 -20.75 -0.724 1 96.62 90 GLU A O 1
ATOM 693 N N . ILE A 1 91 ? -5.102 -19.328 -0.973 1 95.25 91 ILE A N 1
ATOM 694 C CA . ILE A 1 91 ? -5.75 -18.562 -2.035 1 95.25 91 ILE A CA 1
ATOM 695 C C . ILE A 1 91 ? -5.996 -19.469 -3.24 1 95.25 91 ILE A C 1
ATOM 697 O O . ILE A 1 91 ? -7.082 -19.453 -3.826 1 95.25 91 ILE A O 1
ATOM 701 N N . ASP A 1 92 ? -4.988 -20.297 -3.508 1 93.81 92 ASP A N 1
ATOM 702 C CA . ASP A 1 92 ? -5.117 -21.172 -4.66 1 93.81 92 ASP A CA 1
ATOM 703 C C . ASP A 1 92 ? -6.191 -22.234 -4.426 1 93.81 92 ASP A C 1
ATOM 705 O O . ASP A 1 92 ? -6.785 -22.75 -5.375 1 93.81 92 ASP A O 1
ATOM 709 N N . SER A 1 93 ? -6.527 -22.516 -3.252 1 95.25 93 SER A N 1
ATOM 710 C CA . SER A 1 93 ? -7.531 -23.531 -2.916 1 95.25 93 SER A CA 1
ATOM 711 C C . SER A 1 93 ? -8.938 -23.047 -3.246 1 95.25 93 SER A C 1
ATOM 713 O O . SER A 1 93 ? -9.836 -23.844 -3.488 1 95.25 93 SER A O 1
ATOM 715 N N . TYR A 1 94 ? -9.188 -21.688 -3.285 1 92.88 94 TYR A N 1
ATOM 716 C CA . TYR A 1 94 ? -10.531 -21.203 -3.57 1 92.88 94 TYR A CA 1
ATOM 717 C C . TYR A 1 94 ? -10.578 -20.438 -4.887 1 92.88 94 TYR A C 1
ATOM 719 O O . TYR A 1 94 ? -11.625 -19.922 -5.277 1 92.88 94 TYR A O 1
ATOM 727 N N . SER A 1 95 ? -9.422 -20.406 -5.504 1 88.56 95 SER A N 1
ATOM 728 C CA . SER A 1 95 ? -9.375 -19.719 -6.785 1 88.56 95 SER A CA 1
ATOM 729 C C . SER A 1 95 ? -9.984 -20.562 -7.898 1 88.56 95 SER A C 1
ATOM 731 O O . SER A 1 95 ? -9.602 -21.719 -8.078 1 88.56 95 SER A O 1
ATOM 733 N N . LYS A 1 96 ? -10.82 -19.953 -8.656 1 82.12 96 LYS A N 1
ATOM 734 C CA . LYS A 1 96 ? -11.461 -20.656 -9.75 1 82.12 96 LYS A CA 1
ATOM 735 C C . LYS A 1 96 ? -10.703 -20.453 -11.062 1 82.12 96 LYS A C 1
ATOM 737 O O . LYS A 1 96 ? -10.805 -21.266 -11.977 1 82.12 96 LYS A O 1
ATOM 742 N N . GLY A 1 97 ? -9.961 -19.344 -11.164 1 80.25 97 GLY A N 1
ATOM 743 C CA . GLY A 1 97 ? -9.289 -18.984 -12.398 1 80.25 97 GLY A CA 1
ATOM 744 C C . GLY A 1 97 ? -7.852 -19.469 -12.461 1 80.25 97 GLY A C 1
ATOM 745 O O . GLY A 1 97 ? -7.082 -19.031 -13.32 1 80.25 97 GLY A O 1
ATOM 746 N N . GLY A 1 98 ? -7.523 -20.359 -11.531 1 84.56 98 GLY A N 1
ATOM 747 C CA . GLY A 1 98 ? -6.145 -20.828 -11.523 1 84.56 98 GLY A CA 1
ATOM 748 C C . GLY A 1 98 ? -5.312 -20.203 -10.414 1 84.56 98 GLY A C 1
ATOM 749 O O . GLY A 1 98 ? -5.801 -19.359 -9.664 1 84.56 98 GLY A O 1
ATOM 750 N N . PRO A 1 99 ? -4.113 -20.688 -10.414 1 86.88 99 PRO A N 1
ATOM 751 C CA . PRO A 1 99 ? -3.25 -20.188 -9.336 1 86.88 99 PRO A CA 1
ATOM 752 C C . PRO A 1 99 ? -2.844 -18.734 -9.531 1 86.88 99 PRO A C 1
ATOM 754 O O . PRO A 1 99 ? -2.641 -18.281 -10.664 1 86.88 99 PRO A O 1
ATOM 757 N N . ILE A 1 100 ? -2.812 -17.984 -8.477 1 85.81 100 ILE A N 1
ATOM 758 C CA . ILE A 1 100 ? -2.334 -16.609 -8.5 1 85.81 100 ILE A CA 1
ATOM 759 C C . ILE A 1 100 ? -0.816 -16.594 -8.664 1 85.81 100 ILE A C 1
ATOM 761 O O . ILE A 1 100 ? -0.116 -17.438 -8.125 1 85.81 100 ILE A O 1
ATOM 765 N N . SER A 1 101 ? -0.375 -15.656 -9.406 1 83.25 101 SER A N 1
ATOM 766 C CA . SER A 1 101 ? 1.07 -15.539 -9.57 1 83.25 101 SER A CA 1
ATOM 767 C C . SER A 1 101 ? 1.728 -14.984 -8.305 1 83.25 101 SER A C 1
ATOM 769 O O . SER A 1 101 ? 1.092 -14.266 -7.535 1 83.25 101 SER A O 1
ATOM 771 N N . PHE A 1 102 ? 2.951 -15.312 -8.195 1 84.62 102 PHE A N 1
ATOM 772 C CA . PHE A 1 102 ? 3.684 -14.844 -7.027 1 84.62 102 PHE A CA 1
ATOM 773 C C . PHE A 1 102 ? 3.838 -13.328 -7.055 1 84.62 102 PHE A C 1
ATOM 775 O O . PHE A 1 102 ? 3.725 -12.672 -6.02 1 84.62 102 PHE A O 1
ATOM 782 N N . VAL A 1 103 ? 4.066 -12.805 -8.219 1 82.56 103 VAL A N 1
ATOM 783 C CA . VAL A 1 103 ? 4.246 -11.359 -8.352 1 82.56 103 VAL A CA 1
ATOM 784 C C . VAL A 1 103 ? 2.963 -10.641 -7.949 1 82.56 103 VAL A C 1
ATOM 786 O O . VAL A 1 103 ? 3.004 -9.656 -7.203 1 82.56 103 VAL A O 1
ATOM 789 N N . ASP A 1 104 ? 1.817 -11.117 -8.359 1 84.75 104 ASP A N 1
ATOM 790 C CA . ASP A 1 104 ? 0.55 -10.523 -7.941 1 84.75 104 ASP A CA 1
ATOM 791 C C . ASP A 1 104 ? 0.347 -10.656 -6.438 1 84.75 104 ASP A C 1
ATOM 793 O O . ASP A 1 104 ? -0.099 -9.711 -5.777 1 84.75 104 ASP A O 1
ATOM 797 N N . LEU A 1 105 ? 0.691 -11.781 -6.02 1 90.19 105 LEU A N 1
ATOM 798 C CA . LEU A 1 105 ? 0.489 -12.07 -4.605 1 90.19 105 LEU A CA 1
ATOM 799 C C . LEU A 1 105 ? 1.299 -11.117 -3.734 1 90.19 105 LEU A C 1
ATOM 801 O O . LEU A 1 105 ? 0.786 -10.586 -2.746 1 90.19 105 LEU A O 1
ATOM 805 N N . THR A 1 106 ? 2.555 -10.93 -4.055 1 91.81 106 THR A N 1
ATOM 806 C CA . THR A 1 106 ? 3.402 -10.055 -3.25 1 91.81 106 THR A CA 1
ATOM 807 C C . THR A 1 106 ? 2.891 -8.617 -3.295 1 91.81 106 THR A C 1
ATOM 809 O O . THR A 1 106 ? 2.963 -7.895 -2.299 1 91.81 106 THR A O 1
ATOM 812 N N . GLN A 1 107 ? 2.357 -8.234 -4.43 1 90.06 107 GLN A N 1
ATOM 813 C CA . GLN A 1 107 ? 1.81 -6.887 -4.523 1 90.06 107 GLN A CA 1
ATOM 814 C C . GLN A 1 107 ? 0.564 -6.738 -3.656 1 90.06 107 GLN A C 1
ATOM 816 O O . GLN A 1 107 ? 0.378 -5.711 -3 1 90.06 107 GLN A O 1
ATOM 821 N N . TYR A 1 108 ? -0.257 -7.727 -3.645 1 91.69 108 TYR A N 1
ATOM 822 C CA . TYR A 1 108 ? -1.42 -7.703 -2.766 1 91.69 108 TYR A CA 1
ATOM 823 C C . TYR A 1 108 ? -0.996 -7.723 -1.301 1 91.69 108 TYR A C 1
ATOM 825 O O . TYR A 1 108 ? -1.642 -7.102 -0.453 1 91.69 108 TYR A O 1
ATOM 833 N N . ALA A 1 109 ? 0.023 -8.484 -1.04 1 94.25 109 ALA A N 1
ATOM 834 C CA . ALA A 1 109 ? 0.53 -8.531 0.329 1 94.25 109 ALA A CA 1
ATOM 835 C C . ALA A 1 109 ? 1.019 -7.156 0.777 1 94.25 109 ALA A C 1
ATOM 837 O O . ALA A 1 109 ? 0.793 -6.75 1.92 1 94.25 109 ALA A O 1
ATOM 838 N N . ALA A 1 110 ? 1.689 -6.469 -0.104 1 93.75 110 ALA A N 1
ATOM 839 C CA . ALA A 1 110 ? 2.139 -5.113 0.205 1 93.75 110 ALA A CA 1
ATOM 840 C C . ALA A 1 110 ? 0.954 -4.195 0.49 1 93.75 110 ALA A C 1
ATOM 842 O O . ALA A 1 110 ? 1.007 -3.369 1.402 1 93.75 110 ALA A O 1
ATOM 843 N N . GLN A 1 111 ? -0.075 -4.352 -0.263 1 92.25 111 GLN A N 1
ATOM 844 C CA . GLN A 1 111 ? -1.274 -3.562 -0.009 1 92.25 111 GLN A CA 1
ATOM 845 C C . GLN A 1 111 ? -1.857 -3.873 1.366 1 92.25 111 GLN A C 1
ATOM 847 O O . GLN A 1 111 ? -2.33 -2.975 2.064 1 92.25 111 GLN A O 1
ATOM 852 N N . ALA A 1 112 ? -1.848 -5.082 1.705 1 93.56 112 ALA A N 1
ATOM 853 C CA . ALA A 1 112 ? -2.342 -5.48 3.02 1 93.56 112 ALA A CA 1
ATOM 854 C C . ALA A 1 112 ? -1.505 -4.859 4.133 1 93.56 112 ALA A C 1
ATOM 856 O O . ALA A 1 112 ? -2.041 -4.453 5.168 1 93.56 112 ALA A O 1
ATOM 857 N N . VAL A 1 113 ? -0.239 -4.809 3.902 1 94.06 113 VAL A N 1
ATOM 858 C CA . VAL A 1 113 ? 0.649 -4.223 4.898 1 94.06 113 VAL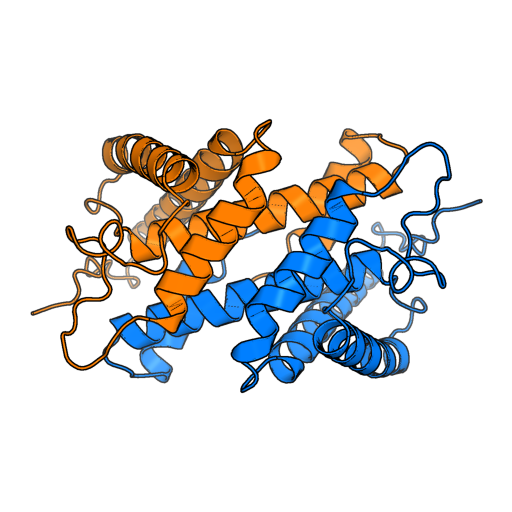 A CA 1
ATOM 859 C C . VAL A 1 113 ? 0.314 -2.742 5.082 1 94.06 113 VAL A C 1
ATOM 861 O O . VAL A 1 113 ? 0.181 -2.266 6.211 1 94.06 113 VAL A O 1
ATOM 864 N N . ILE A 1 114 ? 0.15 -2.047 4.016 1 92.25 114 ILE A N 1
ATOM 865 C CA . ILE A 1 114 ? -0.11 -0.613 4.098 1 92.25 114 ILE A CA 1
ATOM 866 C C . ILE A 1 114 ? -1.479 -0.371 4.727 1 92.25 114 ILE A C 1
ATOM 868 O O . ILE A 1 114 ? -1.646 0.552 5.527 1 92.25 114 ILE A O 1
ATOM 872 N N . LYS A 1 115 ? -2.414 -1.196 4.363 1 89 115 LYS A N 1
ATOM 873 C CA . LYS A 1 115 ? -3.711 -1.095 5.027 1 89 115 LYS A CA 1
ATOM 874 C C . LYS A 1 115 ? -3.57 -1.268 6.535 1 89 115 LYS A C 1
ATOM 876 O O . LYS A 1 115 ? -4.125 -0.483 7.309 1 89 115 LYS A O 1
ATOM 881 N N . LYS A 1 116 ? -2.895 -2.234 6.926 1 89.94 116 LYS A N 1
ATOM 882 C CA . LYS A 1 116 ? -2.711 -2.531 8.344 1 89.94 116 LYS A CA 1
ATOM 883 C C . LYS A 1 116 ? -2.025 -1.373 9.062 1 89.94 116 LYS A C 1
ATOM 885 O O . LYS A 1 116 ? -2.459 -0.962 10.141 1 89.94 116 LYS A O 1
ATOM 890 N N . THR A 1 117 ? -0.995 -0.876 8.461 1 89.81 117 THR A N 1
ATOM 891 C CA . THR A 1 117 ? -0.228 0.18 9.109 1 89.81 117 THR A CA 1
ATOM 892 C C . THR A 1 117 ? -1.035 1.474 9.172 1 89.81 117 THR A C 1
ATOM 894 O O . THR A 1 117 ? -0.979 2.199 10.172 1 89.81 117 THR A O 1
ATOM 897 N N . PHE A 1 118 ? -1.777 1.693 8.172 1 86.75 118 PHE A N 1
ATOM 898 C CA . PHE A 1 118 ? -2.631 2.875 8.172 1 86.75 118 PHE A CA 1
ATOM 899 C C . PHE A 1 118 ? -3.715 2.76 9.242 1 86.75 118 PHE A C 1
ATOM 901 O O . PHE A 1 118 ? -3.943 3.701 10 1 86.75 118 PHE A O 1
ATOM 908 N N . LEU A 1 119 ? -4.297 1.662 9.273 1 87.06 119 LEU A N 1
ATOM 909 C CA . LEU A 1 119 ? -5.332 1.428 10.273 1 87.06 119 LEU A CA 1
ATOM 910 C C . LEU A 1 119 ? -4.77 1.58 11.68 1 87.06 119 LEU A C 1
ATOM 912 O O . LEU A 1 119 ? -5.402 2.195 12.547 1 87.06 119 LEU A O 1
ATOM 916 N N . ASP A 1 120 ? -3.67 1.006 11.875 1 86 120 ASP A N 1
ATOM 917 C CA . ASP A 1 120 ? -3.035 1.132 13.18 1 86 120 ASP A CA 1
ATOM 918 C C . ASP A 1 120 ? -2.793 2.598 13.539 1 86 120 ASP A C 1
ATOM 920 O O . ASP A 1 120 ? -2.998 3.006 14.68 1 86 120 ASP A O 1
ATOM 924 N N . SER A 1 121 ? -2.355 3.352 12.57 1 84.19 121 SER A N 1
ATOM 925 C CA . SER A 1 121 ? -2.1 4.773 12.773 1 84.19 121 SER A CA 1
ATOM 926 C C . SER A 1 121 ? -3.379 5.52 13.141 1 84.19 121 SER A C 1
ATOM 928 O O . SER A 1 121 ? -3.383 6.352 14.047 1 84.19 121 SER A O 1
ATOM 930 N N . VAL A 1 122 ? -4.445 5.203 12.492 1 83.69 122 VAL A N 1
ATOM 931 C CA . VAL A 1 122 ? -5.719 5.871 12.734 1 83.69 122 VAL A CA 1
ATOM 932 C C . VAL A 1 122 ? -6.242 5.492 14.117 1 83.69 122 VAL A C 1
ATOM 934 O O . VAL A 1 122 ? -6.75 6.34 14.852 1 83.69 122 VAL A O 1
ATOM 937 N N . VAL A 1 123 ? -6.133 4.234 14.43 1 84.56 123 VAL A N 1
ATOM 938 C CA . VAL A 1 123 ? -6.586 3.764 15.734 1 84.56 123 VAL A CA 1
ATOM 939 C C . VAL A 1 123 ? -5.812 4.477 16.844 1 84.56 123 VAL A C 1
ATOM 941 O O . VAL A 1 123 ? -6.395 4.891 17.844 1 84.56 123 VAL A O 1
ATOM 944 N N . ARG A 1 124 ? -4.629 4.645 16.594 1 82.69 124 ARG A N 1
ATOM 945 C CA . ARG A 1 124 ? -3.811 5.355 17.578 1 82.69 124 ARG A CA 1
ATOM 946 C C . ARG A 1 124 ? -4.258 6.809 17.703 1 82.69 124 ARG A C 1
ATOM 948 O O . ARG A 1 124 ? -4.363 7.332 18.812 1 82.69 124 ARG A O 1
ATOM 955 N N . LYS A 1 125 ? -4.535 7.383 16.688 1 77 125 LYS A N 1
ATOM 956 C CA . LYS A 1 125 ? -4.992 8.766 16.688 1 77 125 LYS A CA 1
ATOM 957 C C . LYS A 1 125 ? -6.332 8.906 17.406 1 77 125 LYS A C 1
ATOM 959 O O . LYS A 1 125 ? -6.668 9.977 17.906 1 77 125 LYS A O 1
ATOM 964 N N . CYS A 1 126 ? -7.016 7.793 17.422 1 81.94 126 CYS A N 1
ATOM 965 C CA . CYS A 1 126 ? -8.32 7.789 18.062 1 81.94 126 CYS A CA 1
ATOM 966 C C . CYS A 1 126 ? -8.203 7.332 19.516 1 81.94 126 CYS A C 1
ATOM 968 O O . CYS A 1 126 ? -9.188 6.902 20.125 1 81.94 126 CYS A O 1
ATOM 970 N N . GLY A 1 127 ? -7.023 7.379 20.094 1 79.44 127 GLY A N 1
ATOM 971 C CA . GLY A 1 127 ? -6.809 7.051 21.484 1 79.44 127 GLY A CA 1
ATOM 972 C C . GLY A 1 127 ? -6.859 5.562 21.766 1 79.44 127 GLY A C 1
ATOM 973 O O . GLY A 1 127 ? -7.219 5.145 22.875 1 79.44 127 GLY A O 1
ATOM 974 N N . GLY A 1 128 ? -6.652 4.77 20.688 1 82.81 128 GLY A N 1
ATOM 975 C CA . GLY A 1 128 ? -6.645 3.324 20.859 1 82.81 128 GLY A CA 1
ATOM 976 C C . GLY A 1 128 ? -8.016 2.697 20.688 1 82.81 128 GLY A C 1
ATOM 977 O O . GLY A 1 128 ? -8.156 1.477 20.781 1 82.81 128 GLY A O 1
ATOM 978 N N . ASN A 1 129 ? -9.039 3.529 20.453 1 87.69 129 ASN A N 1
ATOM 979 C CA . ASN A 1 129 ? -10.383 3.018 20.203 1 87.69 129 ASN A CA 1
ATOM 980 C C . ASN A 1 129 ? -10.492 2.379 18.828 1 87.69 129 ASN A C 1
ATOM 982 O O . ASN A 1 129 ? -10.602 3.082 17.812 1 87.69 129 ASN A O 1
ATOM 986 N N . GLU A 1 130 ? -10.453 1.096 18.812 1 86.56 130 GLU A N 1
ATOM 987 C CA . GLU A 1 130 ? -10.414 0.346 17.562 1 86.56 130 GLU A CA 1
ATOM 988 C C . GLU A 1 130 ? -11.656 0.605 16.719 1 86.56 130 GLU A C 1
ATOM 990 O O . GLU A 1 130 ? -11.57 0.771 15.508 1 86.56 130 GLU A O 1
ATOM 995 N N . GLU A 1 131 ? -12.797 0.634 17.359 1 90 131 GLU A N 1
ATOM 996 C CA . GLU A 1 131 ? -14.047 0.845 16.641 1 90 131 GLU A CA 1
ATOM 997 C C . GLU A 1 131 ? -14.07 2.215 15.969 1 90 131 GLU A C 1
ATOM 999 O O . GLU A 1 131 ? -14.43 2.332 14.797 1 90 131 GLU A O 1
ATOM 1004 N N . LYS A 1 132 ? -13.664 3.158 16.734 1 84.62 132 LYS A N 1
ATOM 1005 C CA . LYS A 1 132 ? -13.617 4.508 16.172 1 84.62 132 LYS A CA 1
ATOM 1006 C C . LYS A 1 132 ? -12.586 4.598 15.055 1 84.62 132 LYS A C 1
ATOM 1008 O O . LYS A 1 132 ? -12.844 5.227 14.023 1 84.62 132 LYS A O 1
ATOM 1013 N N . GLY A 1 133 ? -11.5 3.973 15.25 1 83.88 133 GLY A N 1
ATOM 1014 C CA . GLY A 1 133 ? -10.453 3.988 14.242 1 83.88 133 GLY A CA 1
ATOM 1015 C C . GLY A 1 133 ? -10.867 3.334 12.938 1 83.88 133 GLY A C 1
ATOM 1016 O O . GLY A 1 133 ? -10.602 3.863 11.859 1 83.88 133 GLY A O 1
ATOM 1017 N N . ARG A 1 134 ? -11.469 2.248 13.07 1 86.12 134 ARG A N 1
ATOM 1018 C CA . ARG A 1 134 ? -11.922 1.538 11.875 1 86.12 134 ARG A CA 1
ATOM 1019 C C . ARG A 1 134 ? -12.961 2.352 11.117 1 86.12 134 ARG A C 1
ATOM 1021 O O . ARG A 1 134 ? -12.945 2.396 9.883 1 86.12 134 ARG A O 1
ATOM 1028 N N . SER A 1 135 ? -13.875 2.971 11.805 1 83.06 135 SER A N 1
ATOM 1029 C CA . SER A 1 135 ? -14.883 3.814 11.172 1 83.06 135 SER A CA 1
ATOM 1030 C C . SER A 1 135 ? -14.242 4.984 10.43 1 83.06 135 SER A C 1
ATOM 1032 O O . SER A 1 135 ? -14.633 5.297 9.297 1 83.06 135 SER A O 1
ATOM 1034 N N . LEU A 1 136 ? -13.273 5.52 11.078 1 78.06 136 LEU A N 1
ATOM 1035 C CA . LEU A 1 136 ? -12.586 6.648 10.469 1 78.06 136 LEU A CA 1
ATOM 1036 C C . LEU A 1 136 ? -11.766 6.199 9.266 1 78.06 136 LEU A C 1
ATOM 1038 O O . LEU A 1 136 ? -11.68 6.914 8.258 1 78.06 136 LEU A O 1
ATOM 1042 N N . TYR A 1 137 ? -11.188 5.043 9.43 1 81.44 137 TYR A N 1
ATOM 1043 C CA . TYR A 1 137 ? -10.414 4.512 8.312 1 81.44 137 TYR A CA 1
ATOM 1044 C C . TYR A 1 137 ? -11.312 4.254 7.109 1 81.44 137 TYR A C 1
ATOM 1046 O O . TYR A 1 137 ? -10.922 4.516 5.969 1 81.44 137 TYR A O 1
ATOM 1054 N N . THR A 1 138 ? -12.352 3.674 7.348 1 74.94 138 THR A N 1
ATOM 1055 C CA . THR A 1 138 ? -13.281 3.41 6.262 1 74.94 138 THR A CA 1
ATOM 1056 C C . THR A 1 138 ? -13.727 4.711 5.598 1 74.94 138 THR A C 1
ATOM 1058 O O . THR A 1 138 ? -13.883 4.77 4.379 1 74.94 138 THR A O 1
ATOM 1061 N N . ALA A 1 139 ? -13.836 5.707 6.422 1 66.12 139 ALA A N 1
ATOM 1062 C CA . ALA A 1 139 ? -14.258 7.004 5.895 1 66.12 139 ALA A CA 1
ATOM 1063 C C . ALA A 1 139 ? -13.125 7.684 5.141 1 66.12 139 ALA A C 1
ATOM 1065 O O . ALA A 1 139 ? -13.352 8.336 4.117 1 66.12 139 ALA A O 1
ATOM 1066 N N . TYR A 1 140 ? -11.914 7.492 5.723 1 63.09 140 TYR A N 1
ATOM 1067 C CA . TYR A 1 140 ? -10.805 8.297 5.227 1 63.09 140 TYR A CA 1
ATOM 1068 C C . TYR A 1 140 ? -9.805 7.43 4.473 1 63.09 140 TYR A C 1
ATOM 1070 O O . TYR A 1 140 ? -9.039 7.934 3.643 1 63.09 140 TYR A O 1
ATOM 1078 N N . GLY A 1 141 ? -9.625 6.309 4.895 1 57.56 141 GLY A N 1
ATOM 1079 C CA . GLY A 1 141 ? -8.492 5.5 4.488 1 57.56 141 GLY A CA 1
ATOM 1080 C C . GLY A 1 141 ? -8.734 4.719 3.213 1 57.56 141 GLY A C 1
ATOM 1081 O O . GLY A 1 141 ? -7.824 4.547 2.398 1 57.56 141 GLY A O 1
ATOM 1082 N N . SER A 1 142 ? -9.953 4.062 3.18 1 53.56 142 SER A N 1
ATOM 1083 C CA . SER A 1 142 ? -10.234 3.047 2.172 1 53.56 142 SER A CA 1
ATOM 1084 C C . SER A 1 142 ? -10.289 3.654 0.773 1 53.56 142 SER A C 1
ATOM 1086 O O . SER A 1 142 ? -10.125 2.947 -0.223 1 53.56 142 SER A O 1
ATOM 1088 N N . ASN A 1 143 ? -10.789 4.895 0.783 1 45.81 143 ASN A N 1
ATOM 1089 C CA . ASN A 1 143 ? -11.07 5.285 -0.594 1 45.81 143 ASN A CA 1
ATOM 1090 C C . ASN A 1 143 ? -9.797 5.352 -1.431 1 45.81 143 ASN A C 1
ATOM 1092 O O . ASN A 1 143 ? -9.781 5.969 -2.498 1 45.81 143 ASN A O 1
ATOM 1096 N N . GLY A 1 144 ? -8.75 5.164 -0.894 1 40.22 144 GLY A N 1
ATOM 1097 C CA . GLY A 1 144 ? -7.633 5.172 -1.821 1 40.22 144 GLY A CA 1
ATOM 1098 C C . GLY A 1 144 ? -7.812 4.215 -2.982 1 40.22 144 GLY A C 1
ATOM 1099 O O . GLY A 1 144 ? -7.41 3.053 -2.902 1 40.22 144 GLY A O 1
ATOM 1100 N N . GLN A 1 145 ? -8.828 4.352 -3.623 1 36.66 145 GLN A N 1
ATOM 1101 C CA . GLN A 1 145 ? -8.953 3.775 -4.957 1 36.66 145 GLN A CA 1
ATOM 1102 C C . GLN A 1 145 ? -7.633 3.873 -5.723 1 36.66 145 GLN A C 1
ATOM 1104 O O . GLN A 1 145 ? -7.02 4.938 -5.777 1 36.66 145 GLN A O 1
ATOM 1109 N N . VAL A 1 146 ? -6.688 3.115 -5.484 1 34.38 146 VAL A N 1
ATOM 1110 C CA . VAL A 1 146 ? -5.715 3.135 -6.57 1 34.38 146 VAL A CA 1
ATOM 1111 C C . VAL A 1 146 ? -6.426 3.422 -7.895 1 34.38 146 VAL A C 1
ATOM 1113 O O . VAL A 1 146 ? -7.16 2.574 -8.406 1 34.38 146 VAL A O 1
ATOM 1116 N N . ALA A 1 147 ? -6.953 4.418 -8.094 1 29.05 147 ALA A N 1
ATOM 1117 C CA . ALA A 1 147 ? -7.508 4.797 -9.391 1 29.05 147 ALA A CA 1
ATOM 1118 C C . ALA A 1 147 ? -6.402 4.98 -10.43 1 29.05 147 ALA A C 1
ATOM 1120 O O . ALA A 1 147 ? -5.281 5.367 -10.094 1 29.05 147 ALA A O 1
ATOM 1121 N N . MET B 1 1 ? -8.031 17.75 24.375 1 18.09 1 MET B N 1
ATOM 1122 C CA . MET B 1 1 ? -7.172 18.156 23.266 1 18.09 1 MET B CA 1
ATOM 1123 C C . MET B 1 1 ? -7.488 17.359 22 1 18.09 1 MET B C 1
ATOM 1125 O O . MET B 1 1 ? -7.426 16.125 22.016 1 18.09 1 MET B O 1
ATOM 1129 N N . SER B 1 2 ? -8.547 17.703 21.203 1 23.83 2 SER B N 1
ATOM 1130 C CA . SER B 1 2 ? -9.383 17.156 20.156 1 23.83 2 SER B CA 1
ATOM 1131 C C . SER B 1 2 ? -8.547 16.734 18.953 1 23.83 2 SER B C 1
ATOM 1133 O O . SER B 1 2 ? -7.727 17.516 18.453 1 23.83 2 SER B O 1
ATOM 1135 N N . PHE B 1 3 ? -7.859 15.766 18.984 1 31.22 3 PHE B N 1
ATOM 1136 C CA . PHE B 1 3 ? -7.203 15.266 17.781 1 31.22 3 PHE B CA 1
ATOM 1137 C C . PHE B 1 3 ? -7.852 15.852 16.531 1 31.22 3 PHE B C 1
ATOM 1139 O O . PHE B 1 3 ? -9.078 15.828 16.406 1 31.22 3 PHE B O 1
ATOM 1146 N N . GLY B 1 4 ? -7.438 16.984 16.047 1 32 4 GLY B N 1
ATOM 1147 C CA . GLY B 1 4 ? -8 17.891 15.047 1 32 4 GLY B CA 1
ATOM 1148 C C . GLY B 1 4 ? -8.539 17.156 13.828 1 32 4 GLY B C 1
ATOM 1149 O O . GLY B 1 4 ? -7.879 17.109 12.789 1 32 4 GLY B O 1
ATOM 1150 N N . VAL B 1 5 ? -8.852 15.914 13.93 1 37.16 5 VAL B N 1
ATOM 1151 C CA . VAL B 1 5 ? -9.828 15.5 12.93 1 37.16 5 VAL B CA 1
ATOM 1152 C C . VAL B 1 5 ? -10.789 16.641 12.641 1 37.16 5 VAL B C 1
ATOM 1154 O O . VAL B 1 5 ? -11.5 17.109 13.531 1 37.16 5 VAL B O 1
ATOM 1157 N N . SER B 1 6 ? -10.289 17.641 12.016 1 37.78 6 SER B N 1
ATOM 1158 C CA . SER B 1 6 ? -11.328 18.609 11.664 1 37.78 6 SER B CA 1
ATOM 1159 C C . SER B 1 6 ? -12.703 17.938 11.594 1 37.78 6 SER B C 1
ATOM 1161 O O . SER B 1 6 ? -12.828 16.844 11.062 1 37.78 6 SER B O 1
ATOM 1163 N N . GLU B 1 7 ? -13.484 18.016 12.648 1 41.06 7 GLU B N 1
ATOM 1164 C CA . GLU B 1 7 ? -14.906 17.688 12.734 1 41.06 7 GLU B CA 1
ATOM 1165 C C . GLU B 1 7 ? -15.578 17.75 11.367 1 41.06 7 GLU B C 1
ATOM 1167 O O . GLU B 1 7 ? -16.047 18.812 10.953 1 41.06 7 GLU B O 1
ATOM 1172 N N . PHE B 1 8 ? -14.844 17.312 10.391 1 43.22 8 PHE B N 1
ATOM 1173 C CA . PHE B 1 8 ? -15.688 17.188 9.211 1 43.22 8 PHE B CA 1
ATOM 1174 C C . PHE B 1 8 ? -16.969 16.422 9.531 1 43.22 8 PHE B C 1
ATOM 1176 O O . PHE B 1 8 ? -16.906 15.32 10.078 1 43.22 8 PHE B O 1
ATOM 1183 N N . SER B 1 9 ? -17.797 17.141 9.961 1 47.03 9 SER B N 1
ATOM 1184 C CA . SER B 1 9 ? -19.125 16.547 10.086 1 47.03 9 SER B CA 1
ATOM 1185 C C . SER B 1 9 ? -19.422 15.633 8.898 1 47.03 9 SER B C 1
ATOM 1187 O O . SER B 1 9 ? -19.719 16.109 7.801 1 47.03 9 SER B O 1
ATOM 1189 N N . LEU B 1 10 ? -18.703 14.422 8.883 1 55.31 10 LEU B N 1
ATOM 1190 C CA . LEU B 1 10 ? -18.953 13.383 7.895 1 55.31 10 LEU B CA 1
ATOM 1191 C C . LEU B 1 10 ? -20.453 13.172 7.691 1 55.31 10 LEU B C 1
ATOM 1193 O O . LEU B 1 10 ? -20.859 12.328 6.883 1 55.31 10 LEU B O 1
ATOM 1197 N N . THR B 1 11 ? -21.141 13.977 8.406 1 57.94 11 THR B N 1
ATOM 1198 C CA . THR B 1 11 ? -22.578 13.797 8.258 1 57.94 11 THR B CA 1
ATOM 1199 C C . THR B 1 11 ? -23.125 14.648 7.113 1 57.94 11 THR B C 1
ATOM 1201 O O . THR B 1 11 ? -24.203 14.383 6.59 1 57.94 11 THR B O 1
ATOM 1204 N N . ASN B 1 12 ? -22.344 15.609 6.773 1 61.03 12 ASN B N 1
ATOM 1205 C CA . ASN B 1 12 ? -22.797 16.438 5.652 1 61.03 12 ASN B CA 1
ATOM 1206 C C . ASN B 1 12 ? -22.234 15.93 4.328 1 61.03 12 ASN B C 1
ATOM 1208 O O . ASN B 1 12 ? -21.016 15.789 4.176 1 61.03 12 ASN B O 1
ATOM 1212 N N . PRO B 1 13 ? -23.094 15.484 3.436 1 63.84 13 PRO B N 1
ATOM 1213 C CA . PRO B 1 13 ? -22.656 14.938 2.154 1 63.84 13 PRO B CA 1
ATOM 1214 C C . PRO B 1 13 ? -21.609 15.812 1.459 1 63.84 13 PRO B C 1
ATOM 1216 O O . PRO B 1 13 ? -20.688 15.297 0.823 1 63.84 13 PRO B O 1
ATOM 1219 N N . LYS B 1 14 ? -21.812 17.062 1.52 1 67.38 14 LYS B N 1
ATOM 1220 C CA . LYS B 1 14 ? -20.844 17.969 0.908 1 67.38 14 LYS B CA 1
ATOM 1221 C C . LYS B 1 14 ? -19.469 17.797 1.546 1 67.38 14 LYS B C 1
ATOM 1223 O O . LYS B 1 14 ? -18.453 17.812 0.849 1 67.38 14 LYS B O 1
ATOM 1228 N N . SER B 1 15 ? -19.547 17.719 2.785 1 73.44 15 SER B N 1
ATOM 1229 C CA . SER B 1 15 ? -18.297 17.547 3.523 1 73.44 15 SER B CA 1
ATOM 1230 C C . SER B 1 15 ? -17.609 16.234 3.158 1 73.44 15 SER B C 1
ATOM 1232 O O . SER B 1 15 ? -16.391 16.203 3.016 1 73.44 15 SER B O 1
ATOM 1234 N N . LEU B 1 16 ? -18.469 15.305 2.814 1 71.56 16 LEU B N 1
ATOM 1235 C CA . LEU B 1 16 ? -17.938 14 2.438 1 71.56 16 LEU B CA 1
ATOM 1236 C C . LEU B 1 16 ? -17.266 14.062 1.064 1 71.56 16 LEU B C 1
ATOM 1238 O O . LEU B 1 16 ? -16.188 13.5 0.865 1 71.56 16 LEU B O 1
ATOM 1242 N N . MET B 1 17 ? -17.922 14.711 0.211 1 74.06 17 MET B N 1
ATOM 1243 C CA . MET B 1 17 ? -17.391 14.82 -1.145 1 74.06 17 MET B CA 1
ATOM 1244 C C . MET B 1 17 ? -16.078 15.602 -1.154 1 74.06 17 MET B C 1
ATOM 1246 O O . MET B 1 17 ? -15.156 15.258 -1.892 1 74.06 17 MET B O 1
ATOM 1250 N N . GLU B 1 18 ? -16.094 16.641 -0.372 1 78.31 18 GLU B N 1
ATOM 1251 C CA . GLU B 1 18 ? -14.891 17.469 -0.283 1 78.31 18 GLU B CA 1
ATOM 1252 C C . GLU B 1 18 ? -13.719 16.672 0.287 1 78.31 18 GLU B C 1
ATOM 1254 O O . GLU B 1 18 ? -12.578 16.828 -0.164 1 78.31 18 GLU B O 1
ATOM 1259 N N . HIS B 1 19 ? -14.062 15.875 1.146 1 77.94 19 HIS B N 1
ATOM 1260 C CA . HIS B 1 19 ? -13.023 15.047 1.747 1 77.94 19 HIS B CA 1
ATOM 1261 C C . HIS B 1 19 ? -12.484 14.031 0.747 1 77.94 19 HIS B C 1
ATOM 1263 O O . HIS B 1 19 ? -11.273 13.836 0.647 1 77.94 19 HIS B O 1
ATOM 1269 N N . PHE B 1 20 ? -13.375 13.523 0.004 1 78.25 20 PHE B N 1
ATOM 1270 C CA . PHE B 1 20 ? -12.969 12.555 -1.009 1 78.25 20 PHE B CA 1
ATOM 1271 C C . PHE B 1 20 ? -12.078 13.211 -2.059 1 78.25 20 PHE B C 1
ATOM 1273 O O . PHE B 1 20 ? -11.07 12.641 -2.475 1 78.25 20 PHE B O 1
ATOM 1280 N N . GLU B 1 21 ? -12.492 14.32 -2.42 1 83 21 GLU B N 1
ATOM 1281 C CA . GLU B 1 21 ? -11.703 15.047 -3.412 1 83 21 GLU B CA 1
ATOM 1282 C C . GLU B 1 21 ? -10.32 15.383 -2.875 1 83 21 GLU B C 1
ATOM 1284 O O . GLU B 1 21 ? -9.32 15.273 -3.594 1 83 21 GLU B O 1
ATOM 1289 N N . PHE B 1 22 ? -10.312 15.797 -1.629 1 87 22 PHE B N 1
ATOM 1290 C CA . PHE B 1 22 ? -9.031 16.125 -1.008 1 87 22 PHE B CA 1
ATOM 1291 C C . PHE B 1 22 ? -8.117 14.898 -0.982 1 87 22 PHE B C 1
ATOM 1293 O O 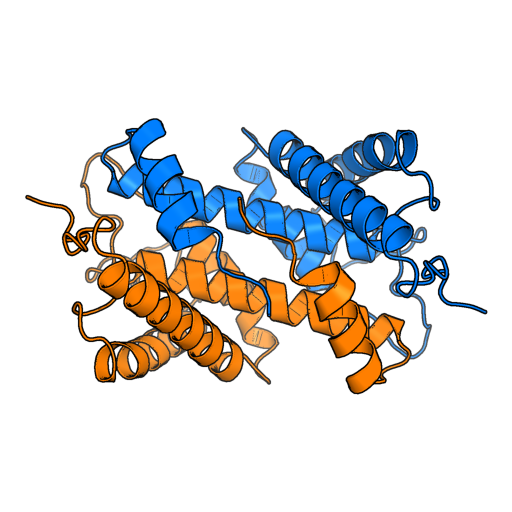. PHE B 1 22 ? -6.961 14.977 -1.4 1 87 22 PHE B O 1
ATOM 1300 N N . GLN B 1 23 ? -8.625 13.789 -0.596 1 86.19 23 GLN B N 1
ATOM 1301 C CA . GLN B 1 23 ? -7.824 12.57 -0.526 1 86.19 23 GLN B CA 1
ATOM 1302 C C . GLN B 1 23 ? -7.301 12.172 -1.903 1 86.19 23 GLN B C 1
ATOM 1304 O O . GLN B 1 23 ? -6.145 11.773 -2.041 1 86.19 23 GLN B O 1
ATOM 1309 N N . SER B 1 24 ? -8.148 12.266 -2.865 1 87.19 24 SER B N 1
ATOM 1310 C CA . SER B 1 24 ? -7.75 11.93 -4.227 1 87.19 24 SER B CA 1
ATOM 1311 C C . SER B 1 24 ? -6.605 12.828 -4.699 1 87.19 24 SER B C 1
ATOM 1313 O O . SER B 1 24 ? -5.641 12.344 -5.297 1 87.19 24 SER B O 1
ATOM 1315 N N . ASN B 1 25 ? -6.719 14.117 -4.391 1 91.12 25 ASN B N 1
ATOM 1316 C CA . ASN B 1 25 ? -5.684 15.07 -4.785 1 91.12 25 ASN B CA 1
ATOM 1317 C C . ASN B 1 25 ? -4.367 14.797 -4.062 1 91.12 25 ASN B C 1
ATOM 1319 O O . ASN B 1 25 ? -3.293 14.93 -4.652 1 91.12 25 ASN B O 1
ATOM 1323 N N . VAL B 1 26 ? -4.473 14.453 -2.816 1 92.25 26 VAL B N 1
ATOM 1324 C CA . VAL B 1 26 ? -3.291 14.133 -2.027 1 92.25 26 VAL B CA 1
ATOM 1325 C C . VAL B 1 26 ? -2.568 12.938 -2.648 1 92.25 26 VAL B C 1
ATOM 1327 O O . VAL B 1 26 ? -1.357 12.984 -2.871 1 92.25 26 VAL B O 1
ATOM 1330 N N . LYS B 1 27 ? -3.322 11.922 -2.953 1 90.06 27 LYS B N 1
ATOM 1331 C CA . LYS B 1 27 ? -2.746 10.711 -3.529 1 90.06 27 LYS B CA 1
ATOM 1332 C C . LYS B 1 27 ? -2.102 10.992 -4.883 1 90.06 27 LYS B C 1
ATOM 1334 O O . LYS B 1 27 ? -1.021 10.484 -5.18 1 90.06 27 LYS B O 1
ATOM 1339 N N . GLU B 1 28 ? -2.75 11.773 -5.617 1 91.94 28 GLU B N 1
ATOM 1340 C CA . GLU B 1 28 ? -2.199 12.133 -6.922 1 91.94 28 GLU B CA 1
ATOM 1341 C C . GLU B 1 28 ? -0.913 12.938 -6.773 1 91.94 28 GLU B C 1
ATOM 1343 O O . GLU B 1 28 ? 0.054 12.711 -7.508 1 91.94 28 GLU B O 1
ATOM 1348 N N . THR B 1 29 ? -0.896 13.945 -5.855 1 95.81 29 THR B N 1
ATOM 1349 C CA . THR B 1 29 ? 0.29 14.758 -5.598 1 95.81 29 THR B CA 1
ATOM 1350 C C . THR B 1 29 ? 1.47 13.875 -5.203 1 95.81 29 THR B C 1
ATOM 1352 O O . THR B 1 29 ? 2.574 14.031 -5.723 1 95.81 29 THR B O 1
ATOM 1355 N N . LEU B 1 30 ? 1.184 12.945 -4.387 1 96.06 30 LEU B N 1
ATOM 1356 C CA . LEU B 1 30 ? 2.244 12.062 -3.906 1 96.06 30 LEU B CA 1
ATOM 1357 C C . LEU B 1 30 ? 2.703 11.109 -5.008 1 96.06 30 LEU B C 1
ATOM 1359 O O . LEU B 1 30 ? 3.898 10.844 -5.145 1 96.06 30 LEU B O 1
ATOM 1363 N N . TYR B 1 31 ? 1.752 10.578 -5.793 1 94.06 31 TYR B N 1
ATOM 1364 C CA . TYR B 1 31 ? 2.107 9.703 -6.906 1 94.06 31 TYR B CA 1
ATOM 1365 C C . TYR B 1 31 ? 3.021 10.422 -7.891 1 94.06 31 TYR B C 1
ATOM 1367 O O . TYR B 1 31 ? 4.027 9.867 -8.336 1 94.06 31 TYR B O 1
ATOM 1375 N N . ARG B 1 32 ? 2.717 11.656 -8.164 1 95.44 32 ARG B N 1
ATOM 1376 C CA . ARG B 1 32 ? 3.545 12.445 -9.07 1 95.44 32 ARG B CA 1
ATOM 1377 C C . ARG B 1 32 ? 4.922 12.703 -8.469 1 95.44 32 ARG B C 1
ATOM 1379 O O . ARG B 1 32 ? 5.926 12.695 -9.18 1 95.44 32 ARG B O 1
ATOM 1386 N N . ALA B 1 33 ? 4.949 12.945 -7.215 1 96.5 33 ALA B N 1
ATOM 1387 C CA . ALA B 1 33 ? 6.191 13.289 -6.523 1 96.5 33 ALA B CA 1
ATOM 1388 C C . ALA B 1 33 ? 7.172 12.117 -6.555 1 96.5 33 ALA B C 1
ATOM 1390 O O . ALA B 1 33 ? 8.391 12.32 -6.594 1 96.5 33 ALA B O 1
ATOM 1391 N N . ILE B 1 34 ? 6.66 10.883 -6.586 1 95.69 34 ILE B N 1
ATOM 1392 C CA . ILE B 1 34 ? 7.57 9.75 -6.473 1 95.69 34 ILE B CA 1
ATOM 1393 C C . ILE B 1 34 ? 7.859 9.18 -7.859 1 95.69 34 ILE B C 1
ATOM 1395 O O . ILE B 1 34 ? 8.758 8.352 -8.023 1 95.69 34 ILE B O 1
ATOM 1399 N N . LYS B 1 35 ? 7.066 9.656 -8.789 1 91.19 35 LYS B N 1
ATOM 1400 C CA . LYS B 1 35 ? 7.246 9.156 -10.148 1 91.19 35 LYS B CA 1
ATOM 1401 C C . LYS B 1 35 ? 8.656 9.453 -10.664 1 91.19 35 LYS B C 1
ATOM 1403 O O . LYS B 1 35 ? 9.125 10.586 -10.586 1 91.19 35 LYS B O 1
ATOM 1408 N N . GLY B 1 36 ? 9.438 8.523 -11.117 1 88.38 36 GLY B N 1
ATOM 1409 C CA . GLY B 1 36 ? 10.781 8.695 -11.641 1 88.38 36 GLY B CA 1
ATOM 1410 C C . GLY B 1 36 ? 11.852 8.656 -10.562 1 88.38 36 GLY B C 1
ATOM 1411 O O . GLY B 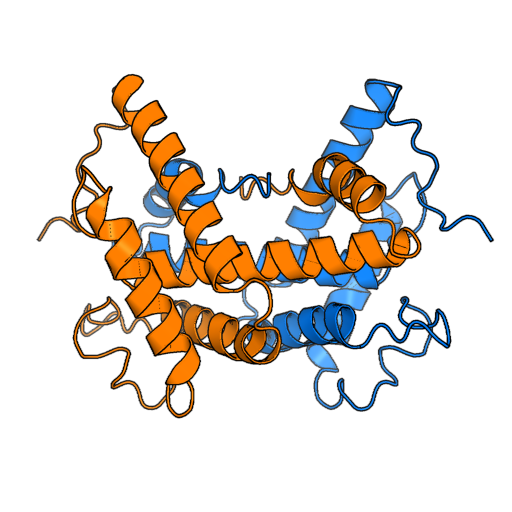1 36 ? 13.016 8.961 -10.828 1 88.38 36 GLY B O 1
ATOM 1412 N N . LYS B 1 37 ? 11.461 8.43 -9.32 1 93.62 37 LYS B N 1
ATOM 1413 C CA . LYS B 1 37 ? 12.406 8.352 -8.211 1 93.62 37 LYS B CA 1
ATOM 1414 C C . LYS B 1 37 ? 12.367 6.977 -7.555 1 93.62 37 LYS B C 1
ATOM 1416 O O . LYS B 1 37 ? 12.164 6.867 -6.344 1 93.62 37 LYS B O 1
ATOM 1421 N N . PRO B 1 38 ? 12.719 5.906 -8.352 1 89.44 38 PRO B N 1
ATOM 1422 C CA . PRO B 1 38 ? 12.594 4.547 -7.82 1 89.44 38 PRO B CA 1
ATOM 1423 C C . PRO B 1 38 ? 13.516 4.293 -6.625 1 89.44 38 PRO B C 1
ATOM 1425 O O . PRO B 1 38 ? 13.188 3.482 -5.754 1 89.44 38 PRO B O 1
ATOM 1428 N N . LYS B 1 39 ? 14.625 5.023 -6.52 1 89.62 39 LYS B N 1
ATOM 1429 C CA . LYS B 1 39 ? 15.586 4.809 -5.445 1 89.62 39 LYS B CA 1
ATOM 1430 C C . LYS B 1 39 ? 15.023 5.242 -4.098 1 89.62 39 LYS B C 1
ATOM 1432 O O . LYS B 1 39 ? 15.516 4.828 -3.049 1 89.62 39 LYS B O 1
ATOM 1437 N N . LEU B 1 40 ? 13.969 6.039 -4.039 1 95.06 40 LEU B N 1
ATOM 1438 C CA . LEU B 1 40 ? 13.422 6.578 -2.799 1 95.06 40 LEU B CA 1
ATOM 1439 C C . LEU B 1 40 ? 12.281 5.707 -2.279 1 95.06 40 LEU B C 1
ATOM 1441 O O . LEU B 1 40 ? 11.859 5.852 -1.131 1 95.06 40 LEU B O 1
ATOM 1445 N N . LEU B 1 41 ? 11.781 4.777 -3.117 1 95.25 41 LEU B N 1
ATOM 1446 C CA . LEU B 1 41 ? 10.57 4.039 -2.781 1 95.25 41 LEU B CA 1
ATOM 1447 C C . LEU B 1 41 ? 10.766 3.229 -1.504 1 95.25 41 LEU B C 1
ATOM 1449 O O . LEU B 1 41 ? 9.938 3.293 -0.59 1 95.25 41 LEU B O 1
ATOM 1453 N N . PRO B 1 42 ? 11.945 2.572 -1.365 1 93.69 42 PRO B N 1
ATOM 1454 C CA . PRO B 1 42 ? 12.125 1.823 -0.12 1 93.69 42 PRO B CA 1
ATOM 1455 C C . PRO B 1 42 ? 12.156 2.725 1.112 1 93.69 42 PRO B C 1
ATOM 1457 O O . PRO B 1 42 ? 11.57 2.385 2.145 1 93.69 42 PRO B O 1
ATOM 1460 N N . SER B 1 43 ? 12.797 3.852 0.969 1 94.44 43 SER B N 1
ATOM 1461 C CA . SER B 1 43 ? 12.922 4.77 2.098 1 94.44 43 SER B CA 1
ATOM 1462 C C . SER B 1 43 ? 11.562 5.34 2.496 1 94.44 43 SER B C 1
ATOM 1464 O O . SER B 1 43 ? 11.305 5.562 3.68 1 94.44 43 SER B O 1
ATOM 1466 N N . ILE B 1 44 ? 10.695 5.578 1.567 1 95.25 44 ILE B N 1
ATOM 1467 C CA . ILE B 1 44 ? 9.367 6.102 1.856 1 95.25 44 ILE B CA 1
ATOM 1468 C C . ILE B 1 44 ? 8.555 5.055 2.607 1 95.25 44 ILE B C 1
ATOM 1470 O O . ILE B 1 44 ? 7.848 5.375 3.568 1 95.25 44 ILE B O 1
ATOM 1474 N N . LEU B 1 45 ? 8.695 3.801 2.221 1 94.69 45 LEU B N 1
ATOM 1475 C CA . LEU B 1 45 ? 7.988 2.727 2.91 1 94.69 45 LEU B CA 1
ATOM 1476 C C . LEU B 1 45 ? 8.492 2.576 4.34 1 94.69 45 LEU B C 1
ATOM 1478 O O . LEU B 1 45 ? 7.707 2.352 5.262 1 94.69 45 LEU B O 1
ATOM 1482 N N . THR B 1 46 ? 9.805 2.727 4.477 1 91.38 46 THR B N 1
ATOM 1483 C CA . THR B 1 46 ? 10.383 2.631 5.809 1 91.38 46 THR B CA 1
ATOM 1484 C C . THR B 1 46 ? 9.875 3.758 6.707 1 91.38 46 THR B C 1
ATOM 1486 O O . THR B 1 46 ? 9.547 3.529 7.871 1 91.38 46 THR B O 1
ATOM 1489 N N . LEU B 1 47 ? 9.773 4.902 6.16 1 90.38 47 LEU B N 1
ATOM 1490 C CA . LEU B 1 47 ? 9.258 6.043 6.91 1 90.38 47 LEU B CA 1
ATOM 1491 C C . LEU B 1 47 ? 7.844 5.77 7.41 1 90.38 47 LEU B C 1
ATOM 1493 O O . LEU B 1 47 ? 7.527 6.043 8.57 1 90.38 47 LEU B O 1
ATOM 1497 N N . ALA B 1 48 ? 7.023 5.238 6.551 1 89.44 48 ALA B N 1
ATOM 1498 C CA . ALA B 1 48 ? 5.633 4.953 6.902 1 89.44 48 ALA B CA 1
ATOM 1499 C C . ALA B 1 48 ? 5.551 3.885 7.988 1 89.44 48 ALA B C 1
ATOM 1501 O O . ALA B 1 48 ? 4.738 3.99 8.906 1 89.44 48 ALA B O 1
ATOM 1502 N N . LEU B 1 49 ? 6.395 2.873 7.852 1 89.06 49 LEU B N 1
ATOM 1503 C CA . LEU B 1 49 ? 6.418 1.802 8.844 1 89.06 49 LEU B CA 1
ATOM 1504 C C . LEU B 1 49 ? 6.859 2.328 10.203 1 89.06 49 LEU B C 1
ATOM 1506 O O . LEU B 1 49 ? 6.297 1.949 11.234 1 89.06 49 LEU B O 1
ATOM 1510 N N . ASN B 1 50 ? 7.93 3.158 10.18 1 84.12 50 ASN B N 1
ATOM 1511 C CA . ASN B 1 50 ? 8.422 3.744 11.422 1 84.12 50 ASN B CA 1
ATOM 1512 C C . ASN B 1 50 ? 7.344 4.559 12.125 1 84.12 50 ASN B C 1
ATOM 1514 O O . ASN B 1 50 ? 7.18 4.461 13.344 1 84.12 50 ASN B O 1
ATOM 1518 N N . ASP B 1 51 ? 6.637 5.285 11.367 1 80.62 51 ASP B N 1
ATOM 1519 C CA . ASP B 1 51 ? 5.586 6.125 11.93 1 80.62 51 ASP B CA 1
ATOM 1520 C C . ASP B 1 51 ? 4.473 5.281 12.539 1 80.62 51 ASP B C 1
ATOM 1522 O O . ASP B 1 51 ? 3.914 5.637 13.586 1 80.62 51 ASP B O 1
ATOM 1526 N N . ALA B 1 52 ? 4.145 4.223 11.93 1 78.38 52 ALA B N 1
ATOM 1527 C CA . ALA B 1 52 ? 3.045 3.361 12.359 1 78.38 52 ALA B CA 1
ATOM 1528 C C . ALA B 1 52 ? 3.443 2.531 13.578 1 78.38 52 ALA B C 1
ATOM 1530 O O . ALA B 1 52 ? 2.602 2.217 14.422 1 78.38 52 ALA B O 1
ATOM 1531 N N . LEU B 1 53 ? 4.68 2.117 13.57 1 70.31 53 LEU B N 1
ATOM 1532 C CA . LEU B 1 53 ? 5.102 1.191 14.617 1 70.31 53 LEU B CA 1
ATOM 1533 C C . LEU B 1 53 ? 5.551 1.947 15.867 1 70.31 53 LEU B C 1
ATOM 1535 O O . LEU B 1 53 ? 5.539 1.396 16.969 1 70.31 53 LEU B O 1
ATOM 1539 N N . THR B 1 54 ? 6.367 3.098 15.75 1 61.5 54 THR B N 1
ATOM 1540 C CA . THR B 1 54 ? 6.949 3.754 16.922 1 61.5 54 THR B CA 1
ATOM 1541 C C . THR B 1 54 ? 5.93 4.668 17.594 1 61.5 54 THR B C 1
ATOM 1543 O O . THR B 1 54 ? 6.246 5.348 18.562 1 61.5 54 THR B O 1
ATOM 1546 N N . TYR B 1 55 ? 4.738 4.84 17.125 1 50.09 55 TYR B N 1
ATOM 1547 C CA . TYR B 1 55 ? 3.996 5.812 17.906 1 50.09 55 TYR B CA 1
ATOM 1548 C C . TYR B 1 55 ? 3.957 5.406 19.375 1 50.09 55 TYR B C 1
ATOM 1550 O O . TYR B 1 55 ? 3.525 4.301 19.719 1 50.09 55 TYR B O 1
ATOM 1558 N N . ASP B 1 56 ? 4.855 5.863 20.25 1 46.97 56 ASP B N 1
ATOM 1559 C CA . ASP B 1 56 ? 4.859 5.695 21.703 1 46.97 56 ASP B CA 1
ATOM 1560 C C . ASP B 1 56 ? 3.646 6.375 22.328 1 46.97 56 ASP B C 1
ATOM 1562 O O . ASP B 1 56 ? 3.404 7.562 22.094 1 46.97 56 ASP B O 1
ATOM 1566 N N . LYS B 1 57 ? 2.725 5.531 22.891 1 44.12 57 LYS B N 1
ATOM 1567 C CA . LYS B 1 57 ? 1.618 5.949 23.734 1 44.12 57 LYS B CA 1
ATOM 1568 C C . LYS B 1 57 ? 2.059 7.035 24.719 1 44.12 57 LYS B C 1
ATOM 1570 O O . LYS B 1 57 ? 1.299 7.961 25.016 1 44.12 57 LYS B O 1
ATOM 1575 N N . ALA B 1 58 ? 3.111 6.668 25.453 1 41.72 58 ALA B N 1
ATOM 1576 C CA . ALA B 1 58 ? 3.408 7.449 26.641 1 41.72 58 ALA B CA 1
ATOM 1577 C C . ALA B 1 58 ? 3.545 8.93 26.312 1 41.72 58 ALA B C 1
ATOM 1579 O O . ALA B 1 58 ? 3.137 9.789 27.094 1 41.72 58 ALA B O 1
ATOM 1580 N N . THR B 1 59 ? 4.266 9.32 25.281 1 41.59 59 THR B N 1
ATOM 1581 C CA . THR B 1 59 ? 4.438 10.75 25.062 1 41.59 59 THR B CA 1
ATOM 1582 C C . THR B 1 59 ? 3.469 11.266 24 1 41.59 59 THR B C 1
ATOM 1584 O O . THR B 1 59 ? 3.426 12.461 23.719 1 41.59 59 THR B O 1
ATOM 1587 N N . LYS B 1 60 ? 2.426 10.523 23.828 1 41.16 60 LYS B N 1
ATOM 1588 C CA . LYS B 1 60 ? 1.442 10.953 22.828 1 41.16 60 LYS B CA 1
ATOM 1589 C C . LYS B 1 60 ? 2.121 11.594 21.625 1 41.16 60 LYS B C 1
ATOM 1591 O O . LYS B 1 60 ? 1.573 12.508 21.016 1 41.16 60 LYS B O 1
ATOM 1596 N N . SER B 1 61 ? 3.459 11.562 21.484 1 41.41 61 SER B N 1
ATOM 1597 C CA . SER B 1 61 ? 4.344 12.305 20.594 1 41.41 61 SER B CA 1
ATOM 1598 C C . SER B 1 61 ? 4.652 11.508 19.328 1 41.41 61 SER B C 1
ATOM 1600 O O . SER B 1 61 ? 5.426 11.961 18.484 1 41.41 61 SER B O 1
ATOM 1602 N N . GLY B 1 62 ? 4.086 10.695 18.828 1 41.69 62 GLY B N 1
ATOM 1603 C CA . GLY B 1 62 ? 4.477 10.117 17.547 1 41.69 62 GLY B CA 1
ATOM 1604 C C . GLY B 1 62 ? 4.203 11.023 16.375 1 41.69 62 GLY B C 1
ATOM 1605 O O . GLY B 1 62 ? 4.316 10.609 15.219 1 41.69 62 GLY B O 1
ATOM 1606 N N . GLY B 1 63 ? 3.299 11.961 16.328 1 38.62 63 GLY B N 1
ATOM 1607 C CA . GLY B 1 63 ? 2.889 12.844 15.242 1 38.62 63 GLY B CA 1
ATOM 1608 C C . GLY B 1 63 ? 4.039 13.641 14.656 1 38.62 63 GLY B C 1
ATOM 1609 O O . GLY B 1 63 ? 5.188 13.492 15.086 1 38.62 63 GLY B O 1
ATOM 1610 N N . PRO B 1 64 ? 3.738 14.414 13.508 1 40.66 64 PRO B N 1
ATOM 1611 C CA . PRO B 1 64 ? 4.648 15.336 12.828 1 40.66 64 PRO B CA 1
ATOM 1612 C C . PRO B 1 64 ? 5.539 16.109 13.805 1 40.66 64 PRO B C 1
ATOM 1614 O O . PRO B 1 64 ? 6.324 16.969 13.383 1 40.66 64 PRO B O 1
ATOM 1617 N N . ASN B 1 65 ? 5.199 16.531 14.812 1 37.81 65 ASN B N 1
ATOM 1618 C CA . ASN B 1 65 ? 6.168 17.516 15.25 1 37.81 65 ASN B CA 1
ATOM 1619 C C . ASN B 1 65 ? 7.602 17.047 15.039 1 37.81 65 ASN B C 1
ATOM 1621 O O . ASN B 1 65 ? 7.832 15.859 14.781 1 37.81 65 ASN B O 1
ATOM 1625 N N . GLY B 1 66 ? 8.695 18.016 15.258 1 40.06 66 GLY B N 1
ATOM 1626 C CA . GLY B 1 66 ? 10.148 18 15.281 1 40.06 66 GLY B CA 1
ATOM 1627 C C . GLY B 1 66 ? 10.734 16.609 15.414 1 40.06 66 GLY B C 1
ATOM 1628 O O . GLY B 1 66 ? 11.938 16.406 15.234 1 40.06 66 GLY B O 1
ATOM 1629 N N . SER B 1 67 ? 9.945 15.602 15.789 1 46.81 67 SER B N 1
ATOM 1630 C CA . SER B 1 67 ? 10.445 14.391 16.422 1 46.81 67 SER B CA 1
ATOM 1631 C C . SER B 1 67 ? 10.672 13.281 15.406 1 46.81 67 SER B C 1
ATOM 1633 O O . SER B 1 67 ? 11.438 12.352 15.648 1 46.81 67 SER B O 1
ATOM 1635 N N . ILE B 1 68 ? 9.875 13.375 14.211 1 54.31 68 ILE B N 1
ATOM 1636 C CA . ILE B 1 68 ? 10.086 12.25 13.305 1 54.31 68 ILE B CA 1
ATOM 1637 C C . ILE B 1 68 ? 11.508 12.281 12.766 1 54.31 68 ILE B C 1
ATOM 1639 O O . ILE B 1 68 ? 12.18 11.242 12.703 1 54.31 68 ILE B O 1
ATOM 1643 N N . ARG B 1 69 ? 11.883 13.555 12.258 1 53.81 69 ARG B N 1
ATOM 1644 C CA . ARG B 1 69 ? 13.242 13.641 11.742 1 53.81 69 ARG B CA 1
ATOM 1645 C C . ARG B 1 69 ? 14.266 13.289 12.82 1 53.81 69 ARG B C 1
ATOM 1647 O O . ARG B 1 69 ? 15.383 12.875 12.508 1 53.81 69 ARG B O 1
ATOM 1654 N N . LEU B 1 70 ? 13.703 13.531 13.969 1 54.34 70 LEU B N 1
ATOM 1655 C CA . LEU B 1 70 ? 14.695 13.367 15.023 1 54.34 70 LEU B CA 1
ATOM 1656 C C . LEU B 1 70 ? 14.68 11.938 15.57 1 54.34 70 LEU B C 1
ATOM 1658 O O . LEU B 1 70 ? 15.492 11.586 16.422 1 54.34 70 LEU B O 1
ATOM 1662 N N . ARG B 1 71 ? 13.945 11.227 14.82 1 66.69 71 ARG B N 1
ATOM 1663 C CA . ARG B 1 71 ? 13.922 9.859 15.32 1 66.69 71 ARG B CA 1
ATOM 1664 C C . ARG B 1 71 ? 15.117 9.062 14.797 1 66.69 71 ARG B C 1
ATOM 1666 O O . ARG B 1 71 ? 15.422 9.109 13.602 1 66.69 71 ARG B O 1
ATOM 1673 N N . PRO B 1 72 ? 15.859 8.523 15.711 1 67.12 72 PRO B N 1
ATOM 1674 C CA . PRO B 1 72 ? 17.016 7.73 15.289 1 67.12 72 PRO B CA 1
ATOM 1675 C C . PRO B 1 72 ? 16.672 6.707 14.211 1 67.12 72 PRO B C 1
ATOM 1677 O O . PRO B 1 72 ? 17.5 6.426 13.336 1 67.12 72 PRO B O 1
ATOM 1680 N N . ASP B 1 73 ? 15.438 6.242 14.219 1 65.69 73 ASP B N 1
ATOM 1681 C CA . ASP B 1 73 ? 15.07 5.211 13.25 1 65.69 73 ASP B CA 1
ATOM 1682 C C . ASP B 1 73 ? 14.891 5.801 11.852 1 65.69 73 ASP B C 1
ATOM 1684 O O . ASP B 1 73 ? 14.812 5.066 10.867 1 65.69 73 ASP B O 1
ATOM 1688 N N . ASN B 1 74 ? 15.008 7.094 11.805 1 74.38 74 ASN B N 1
ATOM 1689 C CA . ASN B 1 74 ? 14.875 7.742 10.5 1 74.38 74 ASN B CA 1
ATOM 1690 C C . ASN B 1 74 ? 16.219 8.219 9.969 1 74.38 74 ASN B C 1
ATOM 1692 O O . ASN B 1 74 ? 16.281 9 9.023 1 74.38 74 ASN B O 1
ATOM 1696 N N . SER B 1 75 ? 17.172 7.645 10.672 1 78.88 75 SER B N 1
ATOM 1697 C CA . SER B 1 75 ? 18.516 7.93 10.156 1 78.88 75 SER B CA 1
ATOM 1698 C C . SER B 1 75 ? 18.672 7.414 8.734 1 78.88 75 SER B C 1
ATOM 1700 O O . SER B 1 75 ? 18.312 6.27 8.438 1 78.88 75 SER B O 1
ATOM 1702 N N . GLY B 1 76 ? 19.016 8.25 7.734 1 85.94 76 GLY B N 1
ATOM 1703 C CA . GLY B 1 76 ? 19.234 7.848 6.352 1 85.94 76 GLY B CA 1
ATOM 1704 C C . GLY B 1 76 ? 18.016 8.078 5.473 1 85.94 76 GLY B C 1
ATOM 1705 O O . GLY B 1 76 ? 18.016 7.719 4.293 1 85.94 76 GLY B O 1
ATOM 1706 N N . LEU B 1 77 ? 17.031 8.609 6.121 1 91.94 77 LEU B N 1
ATOM 1707 C CA . LEU B 1 77 ? 15.789 8.773 5.363 1 91.94 77 LEU B CA 1
ATOM 1708 C C . LEU B 1 77 ? 15.578 10.234 4.984 1 91.94 77 LEU B C 1
ATOM 1710 O O . LEU B 1 77 ? 14.445 10.672 4.77 1 91.94 77 LEU B O 1
ATOM 1714 N N . SER B 1 78 ? 16.703 11.023 4.879 1 90.94 78 SER B N 1
ATOM 1715 C CA . SER B 1 78 ? 16.594 12.461 4.668 1 90.94 78 SER B CA 1
ATOM 1716 C C . SER B 1 78 ? 15.961 12.781 3.322 1 90.94 78 SER B C 1
ATOM 1718 O O . SER B 1 78 ? 15.109 13.672 3.23 1 90.94 78 SER B O 1
ATOM 1720 N N . ALA B 1 79 ? 16.375 12.062 2.285 1 93.69 79 ALA B N 1
ATOM 1721 C CA . ALA B 1 79 ? 15.836 12.344 0.96 1 93.69 79 ALA B CA 1
ATOM 1722 C C . ALA B 1 79 ? 14.336 12.055 0.912 1 93.69 79 ALA B C 1
ATOM 1724 O O . ALA B 1 79 ? 13.57 12.805 0.299 1 93.69 79 ALA B O 1
ATOM 1725 N N . ALA B 1 80 ? 13.914 10.93 1.497 1 94.19 80 ALA B N 1
ATOM 1726 C CA . ALA B 1 80 ? 12.492 10.594 1.567 1 94.19 80 ALA B CA 1
ATOM 1727 C C . ALA B 1 80 ? 11.719 11.633 2.379 1 94.19 80 ALA B C 1
ATOM 1729 O O . ALA B 1 80 ? 10.625 12.039 1.991 1 94.19 80 ALA B O 1
ATOM 1730 N N . LEU B 1 81 ? 12.336 12.078 3.477 1 92.06 81 LEU B N 1
ATOM 1731 C CA . LEU B 1 81 ? 11.711 13.094 4.316 1 92.06 81 LEU B CA 1
ATOM 1732 C C . LEU B 1 81 ? 11.547 14.398 3.555 1 92.06 81 LEU B C 1
ATOM 1734 O O . LEU B 1 81 ? 10.508 15.055 3.643 1 92.06 81 LEU B O 1
ATOM 1738 N N . ASP B 1 82 ? 12.586 14.727 2.816 1 93.19 82 ASP B N 1
ATOM 1739 C CA . ASP B 1 82 ? 12.531 15.953 2.033 1 93.19 82 ASP B CA 1
ATOM 1740 C C . ASP B 1 82 ? 11.422 15.883 0.987 1 93.19 82 ASP B C 1
ATOM 1742 O O . ASP B 1 82 ? 10.695 16.859 0.777 1 93.19 82 ASP B O 1
ATOM 1746 N N . LEU B 1 83 ? 11.281 14.75 0.349 1 94.88 83 LEU B N 1
ATOM 1747 C CA . LEU B 1 83 ? 10.219 14.578 -0.64 1 94.88 83 LEU B CA 1
ATOM 1748 C C . LEU B 1 83 ? 8.844 14.75 -0.002 1 94.88 83 LEU B C 1
ATOM 1750 O O . LEU B 1 83 ? 7.988 15.453 -0.545 1 94.88 83 LEU B O 1
ATOM 1754 N N . VAL B 1 84 ? 8.648 14.156 1.123 1 93.75 84 VAL B N 1
ATOM 1755 C CA . VAL B 1 84 ? 7.359 14.203 1.805 1 93.75 84 VAL B CA 1
ATOM 1756 C C . VAL B 1 84 ? 7.082 15.633 2.275 1 93.75 84 VAL B C 1
ATOM 1758 O O . VAL B 1 84 ? 5.949 16.109 2.18 1 93.75 84 VAL B O 1
ATOM 1761 N N . ARG B 1 85 ? 8.109 16.312 2.715 1 92.69 85 ARG B N 1
ATOM 1762 C CA . ARG B 1 85 ? 7.953 17.688 3.166 1 92.69 85 ARG B CA 1
ATOM 1763 C C . ARG B 1 85 ? 7.555 18.609 2.01 1 92.69 85 ARG B C 1
ATOM 1765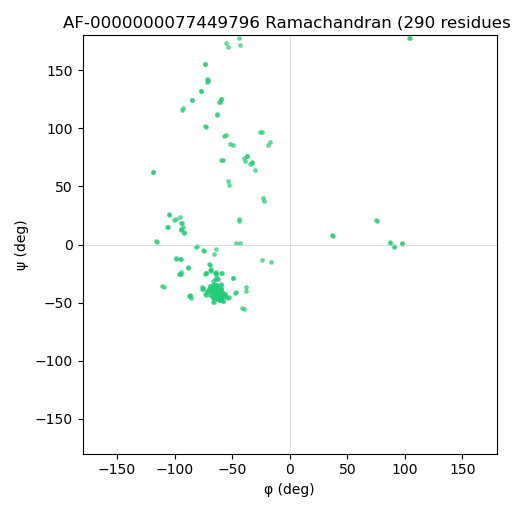 O O . ARG B 1 85 ? 6.699 19.469 2.164 1 92.69 85 ARG B O 1
ATOM 1772 N N . GLU B 1 86 ? 8.18 18.406 0.948 1 96 86 GLU B N 1
ATOM 1773 C CA . GLU B 1 86 ? 7.828 19.203 -0.23 1 96 86 GLU B CA 1
ATOM 1774 C C . GLU B 1 86 ? 6.391 18.938 -0.67 1 96 86 GLU B C 1
ATOM 1776 O O . GLU B 1 86 ? 5.648 19.859 -0.994 1 96 86 GLU B O 1
ATOM 1781 N N . ALA B 1 87 ? 6.012 17.688 -0.713 1 96.38 87 ALA B N 1
ATOM 1782 C CA . ALA B 1 87 ? 4.633 17.328 -1.048 1 96.38 87 ALA B CA 1
ATOM 1783 C C . ALA B 1 87 ? 3.654 17.953 -0.053 1 96.38 87 ALA B C 1
ATOM 1785 O O . ALA B 1 87 ? 2.57 18.391 -0.437 1 96.38 87 ALA B O 1
ATOM 1786 N N . LYS B 1 88 ? 4.074 17.969 1.196 1 93.88 88 LYS B N 1
ATOM 1787 C CA . LYS B 1 88 ? 3.217 18.547 2.225 1 93.88 88 LYS B CA 1
ATOM 1788 C C . LYS B 1 88 ? 2.939 20.031 1.937 1 93.88 88 LYS B C 1
ATOM 1790 O O . LYS B 1 88 ? 1.806 20.484 2.08 1 93.88 88 LYS B O 1
ATOM 1795 N N . LYS B 1 89 ? 3.986 20.734 1.593 1 95.69 89 LYS B N 1
ATOM 1796 C CA . LYS B 1 89 ? 3.818 22.141 1.271 1 95.69 89 LYS B CA 1
ATOM 1797 C C . LYS B 1 89 ? 2.783 22.328 0.166 1 95.69 89 LYS B C 1
ATOM 1799 O O . LYS B 1 89 ? 1.896 23.188 0.282 1 95.69 89 LYS B O 1
ATOM 1804 N N . GLU B 1 90 ? 2.867 21.547 -0.825 1 96.56 90 GLU B N 1
ATOM 1805 C CA . GLU B 1 90 ? 1.91 21.625 -1.925 1 96.56 90 GLU B CA 1
ATOM 1806 C C . GLU B 1 90 ? 0.5 21.281 -1.457 1 96.56 90 GLU B C 1
ATOM 1808 O O . GLU B 1 90 ? -0.452 22 -1.746 1 96.56 90 GLU B O 1
ATOM 1813 N N . ILE B 1 91 ? 0.37 20.25 -0.722 1 95.19 91 ILE B N 1
ATOM 1814 C CA . ILE B 1 91 ? -0.923 19.766 -0.261 1 95.19 91 ILE B CA 1
ATOM 1815 C C . ILE B 1 91 ? -1.565 20.781 0.667 1 95.19 91 ILE B C 1
ATOM 1817 O O . ILE B 1 91 ? -2.754 21.094 0.544 1 95.19 91 ILE B O 1
ATOM 1821 N N . ASP B 1 92 ? -0.711 21.359 1.506 1 93.69 92 ASP B N 1
ATOM 1822 C CA . ASP B 1 92 ? -1.234 22.328 2.457 1 93.69 92 ASP B CA 1
ATOM 1823 C C . ASP B 1 92 ? -1.688 23.594 1.745 1 93.69 92 ASP B C 1
ATOM 1825 O O . ASP B 1 92 ? -2.553 24.328 2.244 1 93.69 92 ASP B O 1
ATOM 1829 N N . SER B 1 93 ? -1.224 23.859 0.611 1 95.25 93 SER B N 1
ATOM 1830 C CA . SER B 1 93 ? -1.577 25.062 -0.144 1 95.25 93 SER B CA 1
ATOM 1831 C C . SER B 1 93 ? -2.996 24.969 -0.693 1 95.25 93 SER B C 1
ATOM 1833 O O . SER B 1 93 ? -3.641 26 -0.935 1 95.25 93 SER B O 1
ATOM 1835 N N . TYR B 1 94 ? -3.574 23.719 -0.897 1 92.75 94 TYR B N 1
ATOM 1836 C CA . TYR B 1 94 ? -4.922 23.625 -1.449 1 92.75 94 TYR B CA 1
ATOM 1837 C C . TYR B 1 94 ? -5.875 23 -0.443 1 92.75 94 TYR B C 1
ATOM 1839 O O . TYR B 1 94 ? -7.051 22.781 -0.747 1 92.75 94 TYR B O 1
ATOM 1847 N N . SER B 1 95 ? -5.312 22.734 0.704 1 88.5 95 SER B N 1
ATOM 1848 C CA . SER B 1 95 ? -6.156 22.141 1.74 1 88.5 95 SER B CA 1
ATOM 1849 C C . SER B 1 95 ? -7.047 23.203 2.389 1 88.5 95 SER B C 1
ATOM 1851 O O . SER B 1 95 ? -6.555 24.234 2.854 1 88.5 95 SER B O 1
ATOM 1853 N N . LYS B 1 96 ? -8.289 22.875 2.494 1 82.12 96 LYS B N 1
ATOM 1854 C CA . LYS B 1 96 ? -9.234 23.812 3.104 1 82.12 96 LYS B CA 1
ATOM 1855 C C . LYS B 1 96 ? -9.414 23.516 4.59 1 82.12 96 LYS B C 1
ATOM 1857 O O . LYS B 1 96 ? -9.797 24.391 5.359 1 82.12 96 LYS B O 1
ATOM 1862 N N . GLY B 1 97 ? -9.148 22.266 5.008 1 80.19 97 GLY B N 1
ATOM 1863 C CA . GLY B 1 97 ? -9.391 21.844 6.379 1 80.19 97 GLY B CA 1
ATOM 1864 C C . GLY B 1 97 ? -8.164 21.969 7.266 1 80.19 97 GLY B C 1
ATOM 1865 O O . GLY B 1 97 ? -8.141 21.422 8.375 1 80.19 97 GLY B O 1
ATOM 1866 N N . GLY B 1 98 ? -7.18 22.672 6.746 1 84.38 98 GLY B N 1
ATOM 1867 C CA . GLY B 1 98 ? -5.965 22.781 7.539 1 84.38 98 GLY B CA 1
ATOM 1868 C C . GLY B 1 98 ? -4.844 21.906 7.039 1 84.38 98 GLY B C 1
ATOM 1869 O O . GLY B 1 98 ? -5.02 21.141 6.078 1 84.38 98 GLY B O 1
ATOM 1870 N N . PRO B 1 99 ? -3.758 22.047 7.734 1 86.62 99 PRO B N 1
ATOM 1871 C CA . PRO B 1 99 ? -2.598 21.281 7.289 1 86.62 99 PRO B CA 1
ATOM 1872 C C . PRO B 1 99 ? -2.75 19.781 7.562 1 86.62 99 PRO B C 1
ATOM 1874 O O . PRO B 1 99 ? -3.332 19.391 8.578 1 86.62 99 PRO B O 1
ATOM 1877 N N . ILE B 1 100 ? -2.336 18.953 6.648 1 85.44 100 ILE B N 1
ATOM 1878 C CA . ILE B 1 100 ? -2.312 17.516 6.824 1 85.44 100 ILE B CA 1
ATOM 1879 C C . ILE B 1 100 ? -1.213 17.125 7.809 1 85.44 100 ILE B C 1
ATOM 1881 O O . ILE B 1 100 ? -0.139 17.734 7.82 1 85.44 100 ILE B O 1
ATOM 1885 N N . SER B 1 101 ? -1.513 16.172 8.594 1 82.81 101 SER B N 1
ATOM 1886 C CA . SER B 1 101 ? -0.491 15.711 9.523 1 82.81 101 SER B CA 1
ATOM 1887 C C . SER B 1 101 ? 0.591 14.906 8.812 1 82.81 101 SER B C 1
ATOM 1889 O O . SER B 1 101 ? 0.337 14.312 7.758 1 82.81 101 SER B O 1
ATOM 1891 N N . PHE B 1 102 ? 1.712 14.906 9.422 1 84.44 102 PHE B N 1
ATOM 1892 C CA . PHE B 1 102 ? 2.824 14.172 8.828 1 84.44 102 PHE B CA 1
ATOM 1893 C C . PHE B 1 102 ? 2.547 12.672 8.82 1 84.44 102 PHE B C 1
ATOM 1895 O O . PHE B 1 102 ? 2.871 11.984 7.855 1 84.44 102 PHE B O 1
ATOM 1902 N N . VAL B 1 103 ? 1.95 12.203 9.859 1 82.19 103 VAL B N 1
ATOM 1903 C CA . VAL B 1 103 ? 1.656 10.781 9.961 1 82.19 103 VAL B CA 1
ATOM 1904 C C . VAL B 1 103 ? 0.684 10.375 8.852 1 82.19 103 VAL B C 1
ATOM 1906 O O . VAL B 1 103 ? 0.884 9.352 8.18 1 82.19 103 VAL B O 1
ATOM 1909 N N . ASP B 1 104 ? -0.339 11.148 8.586 1 84.69 104 ASP B N 1
ATOM 1910 C CA . ASP B 1 104 ? -1.259 10.867 7.492 1 84.69 104 ASP B CA 1
ATOM 1911 C C . ASP B 1 104 ? -0.542 10.93 6.145 1 84.69 104 ASP B C 1
ATOM 1913 O O . ASP B 1 104 ? -0.763 10.078 5.277 1 84.69 104 ASP B O 1
ATOM 1917 N N . LEU B 1 105 ? 0.245 11.906 6.09 1 90.12 105 LEU B N 1
ATOM 1918 C CA . LEU B 1 105 ? 0.953 12.125 4.832 1 90.12 105 LEU B CA 1
ATOM 1919 C C . LEU B 1 105 ? 1.838 10.938 4.488 1 90.12 105 LEU B C 1
ATOM 1921 O O . LEU B 1 105 ? 1.85 10.477 3.346 1 90.12 105 LEU B O 1
ATOM 1925 N N . THR B 1 106 ? 2.602 10.445 5.43 1 91.75 106 THR B N 1
ATOM 1926 C CA . THR B 1 106 ? 3.498 9.328 5.172 1 91.75 106 THR B CA 1
ATOM 1927 C C . THR B 1 106 ? 2.705 8.07 4.809 1 91.75 106 THR B C 1
ATOM 1929 O O . THR B 1 106 ? 3.139 7.277 3.973 1 91.75 106 THR B O 1
ATOM 1932 N N . GLN B 1 107 ? 1.548 7.918 5.418 1 89.94 107 GLN B N 1
ATOM 1933 C CA . GLN B 1 107 ? 0.72 6.766 5.078 1 89.94 107 GLN B CA 1
ATOM 1934 C C . GLN B 1 107 ? 0.185 6.871 3.654 1 89.94 107 GLN B C 1
ATOM 1936 O O . GLN B 1 107 ? 0.151 5.875 2.926 1 89.94 107 GLN B O 1
ATOM 1941 N N . TYR B 1 108 ? -0.2 8.039 3.264 1 91.75 108 TYR B N 1
ATOM 1942 C CA . TYR B 1 108 ? -0.633 8.242 1.887 1 91.75 108 TYR B CA 1
ATOM 1943 C C . TYR B 1 108 ? 0.525 8.039 0.916 1 91.75 108 TYR B C 1
ATOM 1945 O O . TYR B 1 108 ? 0.333 7.543 -0.195 1 91.75 108 TYR B O 1
ATOM 1953 N N . ALA B 1 109 ? 1.676 8.5 1.335 1 94.31 109 ALA B N 1
ATOM 1954 C CA . ALA B 1 109 ? 2.854 8.312 0.491 1 94.31 109 ALA B CA 1
ATOM 1955 C C . ALA B 1 109 ? 3.145 6.828 0.286 1 94.31 109 ALA B C 1
ATOM 1957 O O . ALA B 1 109 ? 3.5 6.406 -0.817 1 94.31 109 ALA B O 1
ATOM 1958 N N . ALA B 1 110 ? 3.004 6.059 1.328 1 93.69 110 ALA B N 1
ATOM 1959 C CA . ALA B 1 110 ? 3.191 4.617 1.216 1 93.69 110 ALA B CA 1
ATOM 1960 C C . ALA B 1 110 ? 2.18 4.004 0.25 1 93.69 110 ALA B C 1
ATOM 1962 O O . ALA B 1 110 ? 2.523 3.121 -0.54 1 93.69 110 ALA B O 1
ATOM 1963 N N . GLN B 1 111 ? 0.987 4.465 0.31 1 92.31 111 GLN B N 1
ATOM 1964 C CA . GLN B 1 111 ? -0.019 3.984 -0.631 1 92.31 111 GLN B CA 1
ATOM 1965 C C . GLN B 1 111 ? 0.365 4.324 -2.068 1 92.31 111 GLN B C 1
ATOM 1967 O O . GLN B 1 111 ? 0.15 3.521 -2.979 1 92.31 111 GLN B O 1
ATOM 1972 N N . ALA B 1 112 ? 0.866 5.461 -2.252 1 93.62 112 ALA B N 1
ATOM 1973 C CA . ALA B 1 112 ? 1.312 5.867 -3.582 1 93.62 112 ALA B CA 1
ATOM 1974 C C . ALA B 1 112 ? 2.438 4.969 -4.082 1 93.62 112 ALA B C 1
ATOM 1976 O O . ALA B 1 112 ? 2.486 4.621 -5.266 1 93.62 112 ALA B O 1
ATOM 1977 N N . VAL B 1 113 ? 3.297 4.617 -3.189 1 94.12 113 VAL B N 1
ATOM 1978 C CA . VAL B 1 113 ? 4.406 3.748 -3.561 1 94.12 113 VAL B CA 1
ATOM 1979 C C . VAL B 1 113 ? 3.873 2.389 -4.008 1 94.12 113 VAL B C 1
ATOM 1981 O O . VAL B 1 113 ? 4.277 1.869 -5.051 1 94.12 113 VAL B O 1
ATOM 1984 N N . ILE B 1 114 ? 2.969 1.84 -3.268 1 92.38 114 ILE B N 1
ATOM 1985 C CA . ILE B 1 114 ? 2.447 0.516 -3.588 1 92.38 114 ILE B CA 1
ATOM 1986 C C . ILE B 1 114 ? 1.657 0.573 -4.895 1 92.38 114 ILE B C 1
ATOM 1988 O O . ILE B 1 114 ? 1.739 -0.34 -5.719 1 92.38 114 ILE B O 1
ATOM 1992 N N . LYS B 1 115 ? 0.93 1.636 -5.051 1 89.19 115 LYS B N 1
ATOM 1993 C CA . LYS B 1 115 ? 0.249 1.812 -6.332 1 89.19 115 LYS B CA 1
ATOM 1994 C C . LYS B 1 115 ? 1.245 1.825 -7.488 1 89.19 115 LYS B C 1
ATOM 1996 O O . LYS B 1 115 ? 1.043 1.146 -8.5 1 89.19 115 LYS B O 1
ATOM 2001 N N . LYS B 1 116 ? 2.234 2.566 -7.359 1 90.06 116 LYS B N 1
ATOM 2002 C CA . LYS B 1 116 ? 3.244 2.697 -8.406 1 90.06 116 LYS B CA 1
ATOM 2003 C C . LYS B 1 116 ? 3.9 1.354 -8.711 1 90.06 116 LYS B C 1
ATOM 2005 O O . LYS B 1 116 ? 4.055 0.98 -9.875 1 90.06 116 LYS B O 1
ATOM 2010 N N . THR B 1 117 ? 4.258 0.654 -7.684 1 90.12 117 THR B N 1
ATOM 2011 C CA . THR B 1 117 ? 4.965 -0.607 -7.875 1 90.12 117 THR B CA 1
ATOM 2012 C C . THR B 1 117 ? 4.039 -1.659 -8.477 1 90.12 117 THR B C 1
ATOM 2014 O O . THR B 1 117 ? 4.457 -2.451 -9.328 1 90.12 117 THR B O 1
ATOM 2017 N N . PHE B 1 118 ? 2.83 -1.614 -8.078 1 86.94 118 PHE B N 1
ATOM 2018 C CA . PHE B 1 118 ? 1.859 -2.541 -8.641 1 86.94 118 PHE B CA 1
ATOM 2019 C C . PHE B 1 118 ? 1.627 -2.244 -10.117 1 86.94 118 PHE B C 1
ATOM 2021 O O . PHE B 1 118 ? 1.637 -3.154 -10.953 1 86.94 118 PHE B O 1
ATOM 2028 N N . LEU B 1 119 ? 1.463 -1.039 -10.398 1 87.19 119 LEU B N 1
ATOM 2029 C CA . LEU B 1 119 ? 1.262 -0.634 -11.789 1 87.19 119 LEU B CA 1
ATOM 2030 C C . LEU B 1 119 ? 2.457 -1.03 -12.648 1 87.19 119 LEU B C 1
ATOM 2032 O O . LEU B 1 119 ? 2.285 -1.534 -13.758 1 87.19 119 LEU B O 1
ATOM 2036 N N . ASP B 1 120 ? 3.576 -0.752 -12.133 1 86.25 120 ASP B N 1
ATOM 2037 C CA . ASP B 1 120 ? 4.781 -1.133 -12.867 1 86.25 120 ASP B CA 1
ATOM 2038 C C . ASP B 1 120 ? 4.809 -2.635 -13.133 1 86.25 120 ASP B C 1
ATOM 2040 O O . ASP B 1 120 ? 5.184 -3.068 -14.227 1 86.25 120 ASP B O 1
ATOM 2044 N N . SER B 1 121 ? 4.426 -3.398 -12.156 1 84.38 121 SER B N 1
ATOM 2045 C CA . SER B 1 121 ? 4.391 -4.852 -12.297 1 84.38 121 SER B CA 1
ATOM 2046 C C . SER B 1 121 ? 3.396 -5.277 -13.367 1 84.38 121 SER B C 1
ATOM 2048 O O . SER B 1 121 ? 3.695 -6.152 -14.188 1 84.38 121 SER B O 1
ATOM 2050 N N . VAL B 1 122 ? 2.266 -4.66 -13.406 1 84.06 122 VAL B N 1
ATOM 2051 C CA . VAL B 1 122 ? 1.229 -5.004 -14.375 1 84.06 122 VAL B CA 1
ATOM 2052 C C . VAL B 1 122 ? 1.686 -4.613 -15.781 1 84.06 122 VAL B C 1
ATOM 2054 O O . VAL B 1 122 ? 1.483 -5.363 -16.734 1 84.06 122 VAL B O 1
ATOM 2057 N N . VAL B 1 123 ? 2.262 -3.449 -15.875 1 84.69 123 VAL B N 1
ATOM 2058 C CA . VAL B 1 123 ? 2.752 -2.982 -17.156 1 84.69 123 VAL B CA 1
ATOM 2059 C C . VAL B 1 123 ? 3.805 -3.951 -17.703 1 84.69 123 VAL B C 1
ATOM 2061 O O . VAL B 1 123 ? 3.805 -4.285 -18.891 1 84.69 123 VAL B O 1
ATOM 2064 N N . ARG B 1 124 ? 4.578 -4.402 -16.844 1 83.19 124 ARG B N 1
ATOM 2065 C CA . ARG B 1 124 ? 5.59 -5.371 -17.25 1 83.19 124 ARG B CA 1
ATOM 2066 C C . ARG B 1 124 ? 4.945 -6.672 -17.719 1 83.19 124 ARG B C 1
ATOM 2068 O O . ARG B 1 124 ? 5.359 -7.242 -18.734 1 83.19 124 ARG B O 1
ATOM 2075 N N . LYS B 1 125 ? 4.004 -7.074 -17.078 1 77.69 125 LYS B N 1
ATOM 2076 C CA . LYS B 1 125 ? 3.293 -8.297 -17.438 1 77.69 125 LYS B CA 1
ATOM 2077 C C . LYS B 1 125 ? 2.604 -8.148 -18.797 1 77.69 125 LYS B C 1
ATOM 2079 O O . LYS B 1 125 ? 2.359 -9.141 -19.484 1 77.69 125 LYS B O 1
ATOM 2084 N N . CYS B 1 126 ? 2.346 -6.898 -19.109 1 82.56 126 CYS B N 1
ATOM 2085 C CA . CYS B 1 126 ? 1.684 -6.621 -20.375 1 82.56 126 CYS B CA 1
ATOM 2086 C C . CYS B 1 126 ? 2.703 -6.32 -21.469 1 82.56 126 CYS B C 1
ATOM 2088 O O . CYS B 1 126 ? 2.367 -5.711 -22.484 1 82.56 126 CYS B O 1
ATOM 2090 N N . GLY B 1 127 ? 3.945 -6.695 -21.281 1 79.75 127 GLY B N 1
ATOM 2091 C CA . GLY B 1 127 ? 4.98 -6.543 -22.297 1 79.75 127 GLY B CA 1
ATOM 2092 C C . GLY B 1 127 ? 5.469 -5.113 -22.438 1 79.75 127 GLY B C 1
ATOM 2093 O O . GLY B 1 127 ? 5.898 -4.703 -23.516 1 79.75 127 GLY B O 1
ATOM 2094 N N . GLY B 1 128 ? 5.227 -4.312 -21.375 1 83.19 128 GLY B N 1
ATOM 2095 C CA . GLY B 1 128 ? 5.688 -2.932 -21.391 1 83.19 128 GLY B CA 1
ATOM 2096 C C . GLY B 1 128 ? 4.66 -1.97 -21.969 1 83.19 128 GLY B C 1
ATOM 2097 O O . GLY B 1 128 ? 4.902 -0.762 -22.016 1 83.19 128 GLY B O 1
ATOM 2098 N N . ASN B 1 129 ? 3.516 -2.508 -22.406 1 87.88 129 ASN B N 1
ATOM 2099 C CA . ASN B 1 129 ? 2.441 -1.659 -22.922 1 87.88 129 ASN B CA 1
ATOM 2100 C C . ASN B 1 129 ? 1.742 -0.909 -21.781 1 87.88 129 ASN B C 1
ATOM 2102 O O . ASN B 1 129 ? 0.923 -1.484 -21.062 1 87.88 129 ASN B O 1
ATOM 2106 N N . GLU B 1 130 ? 2.082 0.318 -21.656 1 86.62 130 GLU B N 1
ATOM 2107 C CA . GLU B 1 130 ? 1.6 1.126 -20.547 1 86.62 130 GLU B CA 1
ATOM 2108 C C . GLU B 1 130 ? 0.079 1.249 -20.562 1 86.62 130 GLU B C 1
ATOM 2110 O O . GLU B 1 130 ? -0.574 1.16 -19.531 1 86.62 130 GLU B O 1
ATOM 2115 N N . GLU B 1 131 ? -0.461 1.451 -21.734 1 90.06 131 GLU B N 1
ATOM 2116 C CA . GLU B 1 131 ? -1.906 1.617 -21.844 1 90.06 131 GLU B CA 1
ATOM 2117 C C . GLU B 1 131 ? -2.646 0.353 -21.422 1 90.06 131 GLU B C 1
ATOM 2119 O O . GLU B 1 131 ? -3.613 0.421 -20.656 1 90.06 131 GLU B O 1
ATOM 2124 N N . LYS B 1 132 ? -2.139 -0.716 -21.906 1 85.12 132 LYS B N 1
ATOM 2125 C CA . LYS B 1 132 ? -2.748 -1.985 -21.516 1 85.12 132 LYS B CA 1
ATOM 2126 C C . LYS B 1 132 ? -2.588 -2.244 -20.031 1 85.12 132 LYS B C 1
ATOM 2128 O O . LYS B 1 132 ? -3.52 -2.711 -19.375 1 85.12 132 LYS B O 1
ATOM 2133 N N . GLY B 1 133 ? -1.453 -1.929 -19.531 1 84.44 133 GLY B N 1
ATOM 2134 C CA . GLY B 1 133 ? -1.194 -2.125 -18.109 1 84.44 133 GLY B CA 1
ATOM 2135 C C . GLY B 1 133 ? -2.094 -1.29 -17.219 1 84.44 133 GLY B C 1
ATOM 2136 O O . GLY B 1 133 ? -2.615 -1.784 -16.219 1 84.44 133 GLY B O 1
ATOM 2137 N N . ARG B 1 134 ? -2.232 -0.091 -17.578 1 86.12 134 ARG B N 1
ATOM 2138 C CA . ARG B 1 134 ? -3.082 0.797 -16.781 1 86.12 134 ARG B CA 1
ATOM 2139 C C . ARG B 1 134 ? -4.531 0.326 -16.812 1 86.12 134 ARG B C 1
ATOM 2141 O O . ARG B 1 134 ? -5.219 0.37 -15.781 1 86.12 134 ARG B O 1
ATOM 2148 N N . SER B 1 135 ? -5.027 -0.094 -17.922 1 83.19 135 SER B N 1
ATOM 2149 C CA . SER B 1 135 ? -6.387 -0.611 -18.031 1 83.19 135 SER B CA 1
ATOM 2150 C C . SER B 1 135 ? -6.582 -1.844 -17.156 1 83.19 135 SER B C 1
ATOM 2152 O O . SER B 1 135 ? -7.598 -1.968 -16.469 1 83.19 135 SER B O 1
ATOM 2154 N N . LEU B 1 136 ? -5.582 -2.645 -17.188 1 78.19 136 LEU B N 1
ATOM 2155 C CA . LEU B 1 136 ? -5.656 -3.861 -16.391 1 78.19 136 LEU B CA 1
ATOM 2156 C C . LEU B 1 136 ? -5.57 -3.541 -14.906 1 78.19 136 LEU B C 1
ATOM 2158 O O . LEU B 1 136 ? -6.242 -4.176 -14.094 1 78.19 136 LEU B O 1
ATOM 2162 N N . TYR B 1 137 ? -4.73 -2.596 -14.641 1 81.56 137 TYR B N 1
ATOM 2163 C CA . TYR B 1 137 ? -4.617 -2.191 -13.242 1 81.56 137 TYR B CA 1
ATOM 2164 C C . TYR B 1 137 ? -5.938 -1.63 -12.727 1 81.56 137 TYR B C 1
ATOM 2166 O O . TYR B 1 137 ? -6.332 -1.895 -11.594 1 81.56 137 TYR B O 1
ATOM 2174 N N . THR B 1 138 ? -6.477 -0.827 -13.469 1 75.19 138 THR B N 1
ATOM 2175 C CA . THR B 1 138 ? -7.758 -0.257 -13.07 1 75.19 138 THR B CA 1
ATOM 2176 C C . THR B 1 138 ? -8.805 -1.354 -12.883 1 75.19 138 THR B C 1
ATOM 2178 O O . THR B 1 138 ? -9.625 -1.28 -11.969 1 75.19 138 THR B O 1
ATOM 2181 N N . ALA B 1 139 ? -8.68 -2.346 -13.688 1 66.25 139 ALA B N 1
ATOM 2182 C CA . ALA B 1 139 ? -9.625 -3.455 -13.586 1 66.25 139 ALA B CA 1
ATOM 2183 C C . ALA B 1 139 ? -9.312 -4.34 -12.383 1 66.25 139 ALA B C 1
ATOM 2185 O O . ALA B 1 139 ? -10.219 -4.84 -11.719 1 66.25 139 ALA 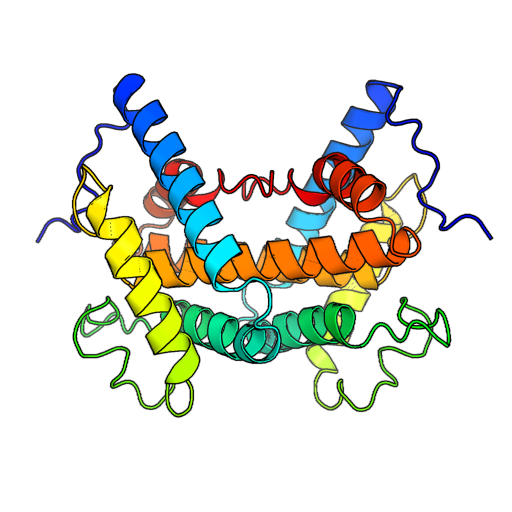B O 1
ATOM 2186 N N . TYR B 1 140 ? -7.973 -4.5 -12.18 1 63.06 140 TYR B N 1
ATOM 2187 C CA . TYR B 1 140 ? -7.559 -5.516 -11.219 1 63.06 140 TYR B CA 1
ATOM 2188 C C . TYR B 1 140 ? -6.988 -4.875 -9.953 1 63.06 140 TYR B C 1
ATOM 2190 O O . TYR B 1 140 ? -6.977 -5.492 -8.891 1 63.06 140 TYR B O 1
ATOM 2198 N N . GLY B 1 141 ? -6.344 -3.879 -10.125 1 57.53 141 GLY B N 1
ATOM 2199 C CA . GLY B 1 141 ? -5.473 -3.352 -9.086 1 57.53 141 GLY B CA 1
ATOM 2200 C C . GLY B 1 141 ? -6.188 -2.436 -8.109 1 57.53 141 GLY B C 1
ATOM 2201 O O . GLY B 1 141 ? -5.879 -2.428 -6.918 1 57.53 141 GLY B O 1
ATOM 2202 N N . SER B 1 142 ? -7.023 -1.527 -8.719 1 53.78 142 SER B N 1
ATOM 2203 C CA . SER B 1 142 ? -7.566 -0.394 -7.977 1 53.78 142 SER B CA 1
ATOM 2204 C C . SER B 1 142 ? -8.539 -0.855 -6.891 1 53.78 142 SER B C 1
ATOM 2206 O O . SER B 1 142 ? -8.789 -0.13 -5.926 1 53.78 142 SER B O 1
ATOM 2208 N N . ASN B 1 143 ? -9.18 -1.979 -7.254 1 46.38 143 ASN B N 1
ATOM 2209 C CA . ASN B 1 143 ? -10.273 -2.193 -6.312 1 46.38 143 ASN B CA 1
ATOM 2210 C C . ASN B 1 143 ? -9.758 -2.488 -4.906 1 46.38 143 ASN B C 1
ATOM 2212 O O . ASN B 1 143 ? -10.508 -2.971 -4.055 1 46.38 143 ASN B O 1
ATOM 2216 N N . GLY B 1 144 ? -8.586 -2.668 -4.723 1 41.16 144 GLY B N 1
ATOM 2217 C CA . GLY B 1 144 ? -8.227 -2.861 -3.326 1 41.16 144 GLY B CA 1
ATOM 2218 C C . GLY B 1 144 ? -8.734 -1.755 -2.42 1 41.16 144 GLY B C 1
ATOM 2219 O O . GLY B 1 144 ? -8.023 -0.778 -2.168 1 41.16 144 GLY B O 1
ATOM 2220 N N . GLN B 1 145 ? -9.898 -1.48 -2.51 1 36.62 145 GLN B N 1
ATOM 2221 C CA . GLN B 1 145 ? -10.633 -0.719 -1.502 1 36.62 145 GLN B CA 1
ATOM 2222 C C . GLN B 1 145 ? -10.164 -1.081 -0.095 1 36.62 145 GLN B C 1
ATOM 2224 O O . GLN B 1 145 ? -10.109 -2.26 0.263 1 36.62 145 GLN B O 1
ATOM 2229 N N . VAL B 1 146 ? -9.031 -0.633 0.407 1 34 146 VAL B N 1
ATOM 2230 C CA . VAL B 1 146 ? -8.945 -0.746 1.859 1 34 146 VAL B CA 1
ATOM 2231 C C . VAL B 1 146 ? -10.328 -0.567 2.48 1 34 146 VAL B C 1
ATOM 2233 O O . VAL B 1 146 ? -10.898 0.523 2.432 1 34 146 VAL B O 1
ATOM 2236 N N . ALA B 1 147 ? -11.211 -1.383 2.369 1 30.25 147 ALA B N 1
ATOM 2237 C CA . ALA B 1 147 ? -12.492 -1.394 3.072 1 30.25 147 ALA B CA 1
ATOM 2238 C C . ALA B 1 147 ? -12.297 -1.718 4.551 1 30.25 147 ALA B C 1
ATOM 2240 O O . ALA B 1 147 ? -11.453 -2.535 4.91 1 30.25 147 ALA B O 1
#

Sequence (294 aa):
MSFGVSEFSLTNPKSLMEHFEFQSNVKETLYRAIKGKPKLLPSILTLALNDALTYDKATKSGGPNGSIRLRPDNSGLSAALDLVREAKKEIDSYSKGGPISFVDLTQYAAQAVIKKTFLDSVVRKCGGNEEKGRSLYTAYGSNGQVAMSFGVSEFSLTNPKSLMEHFEFQSNVKETLYRAIKGKPKLLPSILTLALNDALTYDKATKSGGPNGSIRLRPDNSGLSAALDLVREAKKEIDSYSKGGPISFVDLTQYAAQAVIKKTFLDSVVRKCGGNEEKGRSLYTAYGSNGQVA